Protein AF-A0A524NMG7-F1 (afdb_monomer)

Solvent-accessible surface area (backbone atoms only — not comparable to full-atom values): 11564 Å² total; per-residue (Å²): 130,85,60,48,78,44,75,58,60,90,33,32,44,16,31,56,49,40,63,76,68,78,40,72,66,60,36,48,51,51,40,52,53,50,43,55,47,43,45,63,61,27,60,80,43,63,91,32,34,41,31,35,32,60,35,54,74,94,35,58,69,58,27,35,54,48,46,59,51,35,52,75,67,61,38,60,30,39,36,37,49,63,37,39,52,78,72,83,39,72,52,79,45,41,73,81,47,48,63,41,53,51,50,28,39,74,70,69,31,32,42,32,36,34,50,58,8,34,81,60,70,64,43,79,54,51,85,84,71,75,43,61,69,56,38,30,55,52,44,59,64,51,34,40,54,49,56,57,53,43,53,44,38,39,43,79,36,38,45,47,72,77,40,74,81,39,36,42,40,84,36,90,35,78,67,86,62,49,67,61,51,38,54,50,44,40,50,48,42,60,76,68,42,43,55,76,79,39,73,84,58,88,62,50,49,49,52,50,34,74,71,31,84

Foldseek 3Di:
DQADEDADPCCPQANVNLVVVVDLVVSLVVQVVVLVVQLVVCVVPLVRYAYEGRAPAVDLVSRLVVLVVSLVSRHAAYRHQLACVLVVDDHLLDPNNVSVLVSCLVSVHAYEYEQRSYDPVQLQPPPVPPDRVVSNVVVVLCSLCSVLVSLCCCQVSCVCVSRVRHAYHYHPSDDPCPVVSQVVQQVCCVVVVVCVVVVSRPDGSNRSVVRHD

Radius of gyration: 17.8 Å; Cα contacts (8 Å, |Δi|>4): 328; chains: 1; bounding box: 40×50×42 Å

pLDDT: mean 95.7, std 3.91, range [74.44, 98.88]

Mean predicted aligned error: 3.09 Å

Sequence (213 aa):
IHAQVLYPNVAGFGSAGFLKLGEPELMLDCVRAYNDFLVAWASADPDRLIPVMATPFWDVEAAVTELQRCAGLGHRSVLMCSRPGAFDLPMLGERHWDPLWAAAEEAGMPISFHVGAGDVSDVLDDKAGIGLRTHFARSSALYFLENAQTIADLTFGGICHRFPKLSFVSVESGASWLPFVLEAFDWQWKNGAVGAEHPDYDLLPSEYFKRQI

Secondary structure (DSSP, 8-state):
---EEE--STT-TTSGGGGGG--HHHHHHHHHHHHHHHHHHHTTSTTTEEEEE---TT-HHHHHHHHHHHHHHT--EEE--S-GGGGT---TTSGGGHHHHHHHHHHTPPEEEETT-S--GGGG--TT-S-HHHHHHHHHHHHTTHHHHHHHHHHHTSHHHH-TT--EEEESS-STTHHHHHHHHHHHHHHTTHHHH-TT--S-HHHHHHHH-

Nearest PDB structures (foldseek):
  4dzi-assembly1_C  TM=7.469E-01  e=2.879E-07  Mycobacterium avium subsp. paratuberculosis S397
  4eri-assembly1_B  TM=8.128E-01  e=5.338E-06  Pseudomonas fluorescens
  4ig2-assembly1_A  TM=8.240E-01  e=7.850E-06  Pseudomonas fluorescens
  4ifk-assembly1_B  TM=7.934E-01  e=1.439E-05  Pseudomonas fluorescens
  5ume-assemb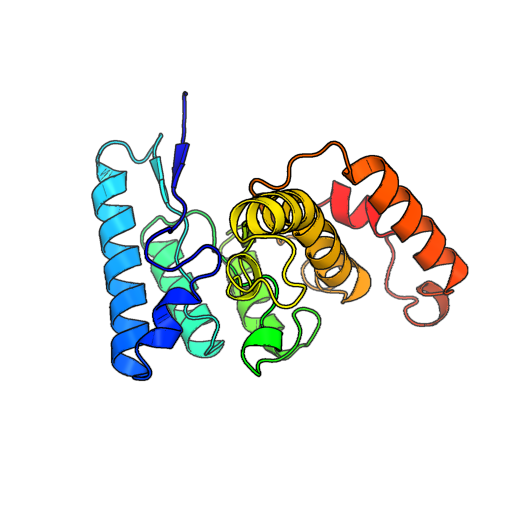ly3_E  TM=4.185E-01  e=1.523E+00  Haemophilus influenzae Rd KW20

Structure (mmCIF, N/CA/C/O backbone):
data_AF-A0A524NMG7-F1
#
_entry.id   AF-A0A524NMG7-F1
#
loop_
_atom_site.group_PDB
_atom_site.id
_atom_site.type_symbol
_atom_site.label_atom_id
_atom_site.label_alt_id
_atom_site.label_comp_id
_atom_site.label_asym_id
_atom_site.label_entity_id
_atom_site.label_seq_id
_atom_site.pdbx_PDB_ins_code
_atom_site.Cartn_x
_atom_site.Cartn_y
_atom_site.Cartn_z
_atom_site.occupancy
_atom_site.B_iso_or_equiv
_atom_site.auth_seq_id
_atom_site.auth_comp_id
_atom_site.auth_asym_id
_atom_site.auth_atom_id
_atom_site.pdbx_PDB_model_num
ATOM 1 N N . ILE A 1 1 ? -24.507 6.714 -3.057 1.00 88.94 1 ILE A N 1
ATOM 2 C CA . ILE A 1 1 ? -23.384 5.975 -2.432 1.00 88.94 1 ILE A CA 1
ATOM 3 C C . ILE A 1 1 ? -23.976 5.073 -1.350 1.00 88.94 1 ILE A C 1
ATOM 5 O O . ILE A 1 1 ? -24.562 5.599 -0.407 1.00 88.94 1 ILE A O 1
ATOM 9 N N . HIS A 1 2 ? -23.937 3.746 -1.537 1.00 96.00 2 HIS A N 1
ATOM 10 C CA . HIS A 1 2 ? -24.471 2.788 -0.555 1.00 96.00 2 HIS A CA 1
ATOM 11 C C . HIS A 1 2 ? -23.495 2.581 0.608 1.00 96.00 2 HIS A C 1
ATOM 13 O O . HIS A 1 2 ? -23.916 2.721 1.742 1.00 96.00 2 HIS A O 1
ATOM 19 N N . ALA A 1 3 ? -22.206 2.384 0.335 1.00 97.38 3 ALA A N 1
ATOM 20 C CA . ALA A 1 3 ? -21.140 2.350 1.335 1.00 97.38 3 ALA A CA 1
ATOM 21 C C . ALA A 1 3 ? -19.963 3.232 0.888 1.00 97.38 3 ALA A C 1
ATOM 23 O O . ALA A 1 3 ? -19.835 3.531 -0.303 1.00 97.38 3 ALA A O 1
ATOM 24 N N . GLN A 1 4 ? -19.129 3.656 1.834 1.00 97.44 4 GLN A N 1
ATOM 25 C CA . GLN A 1 4 ? -17.957 4.494 1.619 1.00 97.44 4 GLN A CA 1
ATOM 26 C C . GLN A 1 4 ? -16.771 3.959 2.425 1.00 97.44 4 GLN A C 1
ATOM 28 O O . GLN A 1 4 ? -16.867 3.757 3.634 1.00 97.44 4 GLN A O 1
ATOM 33 N N . VAL A 1 5 ? -15.644 3.772 1.740 1.00 97.75 5 VAL A N 1
ATOM 34 C CA . VAL A 1 5 ? -14.360 3.425 2.356 1.00 97.75 5 VAL A CA 1
ATOM 35 C C . VAL A 1 5 ? -13.670 4.707 2.813 1.00 97.75 5 VAL A C 1
ATOM 37 O O . VAL A 1 5 ? -13.621 5.689 2.068 1.00 97.75 5 VAL A O 1
ATOM 40 N N . LEU A 1 6 ? -13.186 4.718 4.052 1.00 96.75 6 LEU A N 1
ATOM 41 C CA . LEU A 1 6 ? -12.644 5.899 4.715 1.00 96.75 6 LEU A CA 1
ATOM 42 C C . LEU A 1 6 ? -11.129 5.772 4.850 1.00 96.75 6 LEU A C 1
ATOM 44 O O . LEU A 1 6 ? -10.639 5.042 5.709 1.00 96.75 6 LEU A O 1
ATOM 48 N N . TYR A 1 7 ? -10.404 6.497 4.001 1.00 95.81 7 TYR A N 1
ATOM 49 C CA . TYR A 1 7 ? -8.946 6.532 4.014 1.00 95.81 7 TYR A CA 1
ATOM 50 C C . TYR A 1 7 ? -8.399 7.679 4.886 1.00 95.81 7 TYR A C 1
ATOM 52 O O . TYR A 1 7 ? -8.958 8.784 4.876 1.00 95.81 7 TYR A O 1
ATOM 60 N N . PRO A 1 8 ? -7.282 7.455 5.601 1.00 88.56 8 PRO A N 1
ATOM 61 C CA . PRO A 1 8 ? -6.503 8.513 6.236 1.00 88.56 8 PRO A CA 1
ATOM 62 C C . PRO A 1 8 ? -6.029 9.596 5.262 1.00 88.56 8 PRO A C 1
ATOM 64 O O . PRO A 1 8 ? -5.520 9.298 4.188 1.00 88.56 8 PRO A O 1
ATOM 67 N N . ASN A 1 9 ? -6.147 10.864 5.673 1.00 82.44 9 ASN A N 1
ATOM 68 C CA . ASN A 1 9 ? -5.607 12.015 4.931 1.00 82.44 9 ASN A CA 1
ATOM 69 C C . ASN A 1 9 ? -4.616 12.835 5.776 1.00 82.44 9 ASN A C 1
ATOM 71 O O . ASN A 1 9 ? -3.528 13.169 5.321 1.00 82.44 9 ASN A O 1
ATOM 75 N N . VAL A 1 10 ? -4.933 13.092 7.055 1.00 74.44 10 VAL A N 1
ATOM 76 C CA . VAL A 1 10 ? -4.042 13.829 7.984 1.00 74.44 10 VAL A CA 1
ATOM 77 C C . VAL A 1 10 ? -2.693 13.120 8.171 1.00 74.44 10 VAL A C 1
ATOM 79 O O . VAL A 1 10 ? -1.665 13.769 8.334 1.00 74.44 10 VAL A O 1
ATOM 82 N N . ALA A 1 11 ? -2.694 11.791 8.081 1.00 76.56 11 ALA A N 1
ATOM 83 C CA . ALA A 1 11 ? -1.504 10.953 8.148 1.00 76.56 11 ALA A CA 1
ATOM 84 C C . ALA A 1 11 ? -0.687 10.932 6.837 1.00 76.56 11 ALA A C 1
ATOM 86 O O . ALA A 1 11 ? 0.387 10.339 6.794 1.00 76.56 11 ALA A O 1
ATOM 87 N N . GLY A 1 12 ? -1.172 11.550 5.755 1.00 84.94 12 GLY A N 1
ATOM 88 C CA . GLY A 1 12 ? -0.702 11.298 4.391 1.00 84.94 12 GLY A CA 1
ATOM 89 C C . GLY A 1 12 ? -1.234 9.975 3.824 1.00 84.94 12 GLY A C 1
ATOM 90 O O . GLY A 1 12 ? -1.727 9.120 4.560 1.00 84.94 12 GLY A O 1
ATOM 91 N N . PHE A 1 13 ? -1.106 9.792 2.509 1.00 90.25 13 PHE A N 1
ATOM 92 C CA . PHE A 1 13 ? -1.706 8.671 1.769 1.00 90.25 13 PHE A CA 1
ATOM 93 C C . PHE A 1 13 ? -1.087 7.294 2.067 1.00 90.25 13 PHE A C 1
ATOM 95 O O . PHE A 1 13 ? -1.623 6.280 1.646 1.00 90.25 13 PHE A O 1
ATOM 102 N N . GLY A 1 14 ? 0.018 7.239 2.813 1.00 92.31 14 GLY A N 1
ATOM 103 C CA . GLY A 1 14 ? 0.630 6.001 3.311 1.00 92.31 14 GLY A CA 1
ATOM 104 C C . GLY A 1 14 ? 1.100 6.112 4.756 1.00 92.31 14 GLY A C 1
ATOM 105 O O . GLY A 1 14 ? 2.021 5.414 5.156 1.00 92.31 14 GLY A O 1
ATOM 106 N N . SER A 1 15 ? 0.503 7.017 5.541 1.00 94.19 15 SER A N 1
ATOM 107 C CA . SER A 1 15 ? 0.872 7.294 6.941 1.00 94.19 15 SER A CA 1
ATOM 108 C C . SER A 1 15 ? 2.236 7.985 7.158 1.00 94.19 15 SER A C 1
ATOM 110 O O . SER A 1 15 ? 2.619 8.265 8.294 1.00 94.19 15 SER A O 1
ATOM 112 N N . ALA A 1 16 ? 2.951 8.351 6.084 1.00 92.94 16 ALA A N 1
ATOM 113 C CA . ALA A 1 16 ? 4.264 9.010 6.141 1.00 92.94 16 ALA A CA 1
ATOM 114 C C . ALA A 1 16 ? 4.239 10.415 6.770 1.00 92.94 16 ALA A C 1
ATOM 116 O O . ALA A 1 16 ? 5.265 10.922 7.217 1.00 92.94 16 ALA A O 1
ATOM 117 N N . GLY A 1 17 ? 3.070 11.054 6.849 1.00 91.81 17 GLY A N 1
ATOM 118 C CA . GLY A 1 17 ? 2.895 12.337 7.525 1.00 91.81 17 GLY A CA 1
ATOM 119 C C . GLY A 1 17 ? 3.286 12.292 9.004 1.00 91.81 17 GLY A C 1
ATOM 120 O O . GLY A 1 17 ? 3.813 13.284 9.507 1.00 91.81 17 GLY A O 1
ATOM 121 N N . PHE A 1 18 ? 3.113 11.146 9.673 1.00 94.38 18 PHE A N 1
ATOM 122 C CA . PHE A 1 18 ? 3.499 10.981 11.076 1.00 94.38 18 PHE A CA 1
ATOM 123 C C . PHE A 1 18 ? 5.015 11.009 11.291 1.00 94.38 18 PHE A C 1
ATOM 125 O O . PHE A 1 18 ? 5.454 11.523 12.313 1.00 94.38 18 PHE A O 1
ATOM 132 N N . LEU A 1 19 ? 5.825 10.574 10.317 1.00 93.94 19 LEU A N 1
ATOM 133 C CA . LEU A 1 19 ? 7.293 10.589 10.429 1.00 93.94 19 LEU A CA 1
ATOM 134 C C . LEU A 1 19 ? 7.866 11.988 10.694 1.00 93.94 19 LEU A C 1
ATOM 136 O O . LEU A 1 19 ? 8.931 12.124 11.290 1.00 93.94 19 LEU A O 1
ATOM 140 N N . LYS A 1 20 ? 7.141 13.045 10.306 1.00 91.88 20 LYS A N 1
ATOM 141 C CA . LYS A 1 20 ? 7.534 14.443 10.543 1.00 91.88 20 LYS A CA 1
ATOM 142 C C . LYS A 1 20 ? 7.574 14.824 12.026 1.00 91.88 20 LYS A C 1
ATOM 144 O O . LYS A 1 20 ? 8.148 15.859 12.351 1.00 91.88 20 LYS A O 1
ATOM 149 N N . LEU A 1 21 ? 6.957 14.029 12.904 1.00 94.44 21 LEU A N 1
ATOM 150 C CA . LEU A 1 21 ? 6.977 14.247 14.351 1.00 94.44 21 LEU A CA 1
ATOM 151 C C . LEU A 1 21 ? 8.344 13.908 14.963 1.00 94.44 21 LEU A C 1
ATOM 153 O O . LEU A 1 21 ? 8.716 14.518 15.956 1.00 94.44 21 LEU A O 1
ATOM 157 N N . GLY A 1 22 ? 9.096 12.964 14.381 1.00 94.94 22 GLY A N 1
ATOM 158 C CA . GLY A 1 22 ? 10.457 12.616 14.814 1.00 94.94 22 GLY A CA 1
ATOM 159 C C . GLY A 1 22 ? 10.577 11.928 16.183 1.00 94.94 22 GLY A C 1
ATOM 160 O O . GLY A 1 22 ? 11.689 11.621 16.606 1.00 94.94 22 GLY A O 1
ATOM 161 N N . GLU A 1 23 ? 9.462 11.664 16.865 1.00 96.56 23 GLU A N 1
ATOM 162 C CA . GLU A 1 23 ? 9.405 11.040 18.190 1.00 96.56 23 GLU A CA 1
ATOM 163 C C . GLU A 1 23 ? 8.626 9.712 18.102 1.00 96.56 23 GLU A C 1
ATOM 165 O O . GLU A 1 23 ? 7.400 9.747 17.977 1.00 96.56 23 GLU A O 1
ATOM 170 N N . PRO A 1 24 ? 9.291 8.536 18.154 1.00 95.06 24 PRO A N 1
ATOM 171 C CA . PRO A 1 24 ? 8.655 7.244 17.865 1.00 95.06 24 PRO A CA 1
ATOM 172 C C . PRO A 1 24 ? 7.411 6.925 18.704 1.00 95.06 24 PRO A C 1
ATOM 174 O O . PRO A 1 24 ? 6.426 6.415 18.170 1.00 95.06 24 PRO A O 1
ATOM 177 N N . GLU A 1 25 ? 7.429 7.255 19.998 1.00 96.50 25 GLU A N 1
ATOM 178 C CA . GLU A 1 25 ? 6.282 7.043 20.890 1.00 96.50 25 GLU A CA 1
ATOM 179 C C . GLU A 1 25 ? 5.101 7.941 20.499 1.00 96.50 25 GLU A C 1
ATOM 181 O O . GLU A 1 25 ? 3.991 7.449 20.300 1.00 96.50 25 GLU A O 1
ATOM 186 N N . LEU A 1 26 ? 5.350 9.237 20.277 1.00 97.50 26 LEU A N 1
ATOM 187 C CA . LEU A 1 26 ? 4.327 10.188 19.839 1.00 97.50 26 LEU A CA 1
ATOM 188 C C . LEU A 1 26 ? 3.741 9.802 18.474 1.00 97.50 26 LEU A C 1
ATOM 190 O O . LEU A 1 26 ? 2.531 9.879 18.271 1.00 97.50 26 LEU A O 1
ATOM 194 N N . MET A 1 27 ? 4.586 9.366 17.538 1.00 97.25 27 MET A N 1
ATOM 195 C CA . MET A 1 27 ? 4.162 8.883 16.224 1.00 97.25 27 MET A CA 1
ATOM 196 C C . MET A 1 27 ? 3.186 7.709 16.342 1.00 97.25 27 MET A C 1
ATOM 198 O O . MET A 1 27 ? 2.135 7.714 15.697 1.00 97.25 27 MET A O 1
ATOM 202 N N . LEU A 1 28 ? 3.512 6.717 17.175 1.00 97.94 28 LEU A N 1
ATOM 203 C CA . LEU A 1 28 ? 2.659 5.552 17.406 1.00 97.94 28 LEU A CA 1
ATOM 204 C C . LEU A 1 28 ? 1.352 5.929 18.119 1.00 97.94 28 LEU A C 1
ATOM 206 O O . LEU A 1 28 ? 0.284 5.451 17.733 1.00 97.94 28 LEU A O 1
ATOM 210 N N . ASP A 1 29 ? 1.411 6.816 19.110 1.00 98.12 29 ASP A N 1
ATOM 211 C CA . ASP A 1 29 ? 0.224 7.309 19.812 1.00 98.12 29 ASP A CA 1
ATOM 212 C C . ASP A 1 29 ? -0.705 8.091 18.877 1.00 98.12 29 ASP A C 1
ATOM 214 O O . ASP A 1 29 ? -1.924 7.924 18.935 1.00 98.12 29 ASP A O 1
ATOM 218 N N . CYS A 1 30 ? -0.158 8.882 17.948 1.00 97.75 30 CYS A N 1
ATOM 219 C CA . CYS A 1 30 ? -0.946 9.549 16.913 1.00 97.75 30 CYS A CA 1
ATOM 220 C C . CYS A 1 30 ? -1.632 8.558 15.960 1.00 97.75 30 CYS A C 1
ATOM 222 O O . CYS A 1 30 ? -2.799 8.763 15.620 1.00 97.75 30 CYS A O 1
ATOM 224 N N . VAL A 1 31 ? -0.949 7.480 15.554 1.00 97.88 31 VAL A N 1
ATOM 225 C CA . VAL A 1 31 ? -1.555 6.410 14.741 1.00 97.88 31 VAL A CA 1
ATOM 226 C C . VAL A 1 31 ? -2.721 5.764 15.490 1.00 97.88 31 VAL A C 1
ATOM 228 O O . VAL A 1 31 ? -3.827 5.684 14.952 1.00 97.88 31 VAL A O 1
ATOM 231 N N . ARG A 1 32 ? -2.508 5.370 16.751 1.00 98.12 32 ARG A N 1
ATOM 232 C CA . ARG A 1 32 ? -3.541 4.747 17.594 1.00 98.12 32 ARG A CA 1
ATOM 233 C C . ARG A 1 32 ? -4.739 5.663 17.801 1.00 98.12 32 ARG A C 1
ATOM 235 O O . ARG A 1 32 ? -5.873 5.244 17.581 1.00 98.12 32 ARG A O 1
ATOM 242 N N . ALA A 1 33 ? -4.487 6.924 18.149 1.00 98.00 33 ALA A N 1
ATOM 243 C CA . ALA A 1 33 ? -5.529 7.924 18.343 1.00 98.00 33 ALA A CA 1
ATOM 244 C C . ALA A 1 33 ? -6.344 8.157 17.063 1.00 98.00 33 ALA A C 1
ATOM 246 O O . ALA A 1 33 ? -7.569 8.265 17.126 1.00 98.00 33 ALA A O 1
ATOM 247 N N . TYR A 1 34 ? -5.689 8.197 15.896 1.00 97.88 34 TYR A N 1
ATOM 248 C CA . TYR A 1 34 ? -6.379 8.306 14.612 1.00 97.88 34 TYR A CA 1
ATOM 249 C C . TYR A 1 34 ? -7.255 7.077 14.332 1.00 97.88 34 TYR A C 1
ATOM 251 O O . TYR A 1 34 ? -8.417 7.223 13.949 1.00 97.88 34 TYR A O 1
ATOM 259 N N . ASN A 1 35 ? -6.722 5.874 14.550 1.00 98.19 35 ASN A N 1
ATOM 260 C CA . ASN A 1 35 ? -7.447 4.627 14.320 1.00 98.19 35 ASN A CA 1
ATOM 261 C C . ASN A 1 35 ? -8.663 4.483 15.246 1.00 98.19 35 ASN A C 1
ATOM 263 O O . ASN A 1 35 ? -9.717 4.053 14.775 1.00 98.19 35 ASN A O 1
ATOM 267 N N . ASP A 1 36 ? -8.544 4.885 16.514 1.00 98.44 36 ASP A N 1
ATOM 268 C CA . ASP A 1 36 ? -9.644 4.904 17.489 1.00 98.44 36 ASP A CA 1
ATOM 269 C C . ASP A 1 36 ? -10.713 5.930 17.107 1.00 98.44 36 ASP A C 1
ATOM 271 O O . ASP A 1 36 ? -11.913 5.640 17.127 1.00 98.44 36 ASP A O 1
ATOM 275 N N . PHE A 1 37 ? -10.281 7.126 16.700 1.00 97.81 37 PHE A N 1
ATOM 276 C CA . PHE A 1 37 ? -11.178 8.150 16.179 1.00 97.81 37 PHE A CA 1
ATOM 277 C C . PHE A 1 37 ? -11.963 7.640 14.969 1.00 97.81 37 PHE A C 1
ATOM 279 O O . PHE A 1 37 ? -13.175 7.845 14.908 1.00 97.81 37 PHE A O 1
ATOM 286 N N . LEU A 1 38 ? -11.304 6.983 14.011 1.00 97.56 38 LEU A N 1
ATOM 287 C CA . LEU A 1 38 ? -11.941 6.613 12.752 1.00 97.56 38 LEU A CA 1
ATOM 288 C C . LEU A 1 38 ? -13.056 5.580 12.956 1.00 97.56 38 LEU A C 1
ATOM 290 O O . LEU A 1 38 ? -14.129 5.733 12.373 1.00 97.56 38 LEU A O 1
ATOM 294 N N . VAL A 1 39 ? -12.850 4.577 13.816 1.00 97.56 39 VAL A N 1
ATOM 295 C CA . VAL A 1 39 ? -13.914 3.613 14.158 1.00 97.56 39 VAL A CA 1
ATOM 296 C C . VAL A 1 39 ? -15.031 4.262 14.969 1.00 97.56 39 VAL A C 1
ATOM 298 O O . VAL A 1 39 ? -16.204 4.005 14.700 1.00 97.56 39 VAL A O 1
ATOM 301 N N . ALA A 1 40 ? -14.705 5.160 15.905 1.00 98.06 40 ALA A N 1
ATOM 302 C CA . ALA A 1 40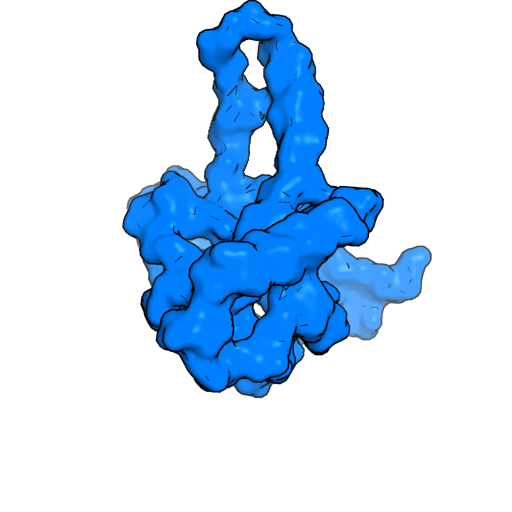 ? -15.712 5.903 16.657 1.00 98.06 40 ALA A CA 1
ATOM 303 C C . ALA A 1 40 ? -16.558 6.791 15.732 1.00 98.06 40 ALA A C 1
ATOM 305 O O . ALA A 1 40 ? -17.777 6.856 15.877 1.00 98.06 40 ALA A O 1
ATOM 306 N N . TRP A 1 41 ? -15.938 7.428 14.742 1.00 97.19 41 TRP A N 1
ATOM 307 C CA . TRP A 1 41 ? -16.630 8.230 13.739 1.00 97.19 41 TRP A CA 1
ATOM 308 C C . TRP A 1 41 ? -17.498 7.363 12.816 1.00 97.19 41 TRP A C 1
ATOM 310 O O . TRP A 1 41 ? -18.669 7.673 12.595 1.00 97.19 41 TRP A O 1
ATOM 320 N N . ALA A 1 42 ? -16.958 6.240 12.332 1.00 97.81 42 ALA A N 1
ATOM 321 C CA . ALA A 1 42 ? -17.673 5.290 11.480 1.00 97.81 42 ALA A CA 1
ATOM 322 C C . ALA A 1 42 ? -18.857 4.609 12.192 1.00 97.81 42 ALA A C 1
ATOM 324 O O . ALA A 1 42 ? -19.799 4.178 11.530 1.00 97.81 42 ALA A O 1
ATOM 325 N N . SER A 1 43 ? -18.863 4.574 13.531 1.00 97.50 43 SER A N 1
ATOM 326 C CA . SER A 1 43 ? -19.961 4.009 14.332 1.00 97.50 43 SER A CA 1
ATOM 327 C C . SER A 1 43 ? -21.319 4.689 14.116 1.00 97.50 43 SER A C 1
ATOM 329 O O . SER A 1 43 ? -22.348 4.123 14.481 1.00 97.50 43 SER A O 1
ATOM 331 N N . ALA A 1 44 ? -21.344 5.866 13.481 1.00 97.94 44 ALA A N 1
ATOM 332 C CA . ALA A 1 44 ? -22.579 6.500 13.037 1.00 97.94 44 ALA A CA 1
ATOM 333 C C . ALA A 1 44 ? -23.391 5.615 12.067 1.00 97.94 44 ALA A C 1
ATOM 335 O O . ALA A 1 44 ? -24.617 5.708 12.055 1.00 97.94 44 ALA A O 1
ATOM 336 N N . ASP A 1 45 ? -22.719 4.782 11.261 1.00 97.69 45 ASP A N 1
ATOM 337 C CA . ASP A 1 45 ? -23.336 3.838 10.320 1.00 97.69 45 ASP A CA 1
ATOM 338 C C . ASP A 1 45 ? -22.310 2.749 9.915 1.00 97.69 45 ASP A C 1
ATOM 340 O O . ASP A 1 45 ? -21.737 2.812 8.823 1.00 97.69 45 ASP A O 1
ATOM 344 N N . PRO A 1 46 ? -22.016 1.765 10.789 1.00 94.94 46 PRO A N 1
ATOM 345 C CA . PRO A 1 46 ? -20.914 0.811 10.600 1.00 94.94 46 PRO A CA 1
ATOM 346 C C . PRO A 1 46 ? -21.126 -0.169 9.434 1.00 94.94 46 PRO A C 1
ATOM 348 O O . PRO A 1 46 ? -20.170 -0.797 8.980 1.00 94.94 46 PRO A O 1
ATOM 351 N N . ASP A 1 47 ? -22.356 -0.286 8.927 1.00 95.12 47 ASP A N 1
ATOM 352 C CA . ASP A 1 47 ? -22.669 -1.084 7.737 1.00 95.12 47 ASP A CA 1
ATOM 353 C C . ASP A 1 47 ? -22.291 -0.350 6.440 1.00 95.12 47 ASP A C 1
ATOM 355 O O . ASP A 1 47 ? -22.079 -0.973 5.397 1.00 95.12 47 ASP A O 1
ATOM 359 N N . ARG A 1 48 ? -22.212 0.987 6.486 1.00 97.88 48 ARG A N 1
ATOM 360 C CA . ARG A 1 48 ? -21.970 1.837 5.311 1.00 97.88 48 ARG A CA 1
ATOM 361 C C . ARG A 1 48 ? -20.637 2.570 5.365 1.00 97.88 48 ARG A C 1
ATOM 363 O O . ARG A 1 48 ? -20.115 2.922 4.310 1.00 97.88 48 ARG A O 1
ATOM 370 N N . LEU A 1 49 ? -20.090 2.815 6.548 1.00 98.38 49 LEU A N 1
ATOM 371 C CA . LEU A 1 49 ? -18.834 3.524 6.767 1.00 98.38 49 LEU A CA 1
ATOM 372 C C . LEU A 1 49 ? -17.739 2.512 7.096 1.00 98.38 49 LEU A C 1
ATOM 374 O O . LEU A 1 49 ? -17.750 1.900 8.158 1.00 98.38 49 LEU A O 1
ATOM 378 N N . ILE A 1 50 ? -16.802 2.328 6.166 1.00 98.31 50 ILE A N 1
ATOM 379 C CA . ILE A 1 50 ? -15.806 1.254 6.209 1.00 98.31 50 ILE A CA 1
ATOM 380 C C . ILE A 1 50 ? -14.432 1.862 6.537 1.00 98.31 50 ILE A C 1
ATOM 382 O O . ILE A 1 50 ? -13.810 2.451 5.648 1.00 98.31 50 ILE A O 1
ATOM 386 N N . PRO A 1 51 ? -13.949 1.763 7.789 1.00 98.00 51 PRO A N 1
ATOM 387 C CA . PRO A 1 51 ? -12.695 2.384 8.195 1.00 98.00 51 PRO A CA 1
ATOM 388 C C . PRO A 1 51 ? -11.468 1.587 7.726 1.00 98.00 51 PRO A C 1
ATOM 390 O O . PRO A 1 51 ? -11.431 0.354 7.819 1.00 98.00 51 PRO A O 1
ATOM 393 N N . VAL A 1 52 ? -10.468 2.311 7.215 1.00 98.12 52 VAL A N 1
ATOM 394 C CA . VAL A 1 52 ? -9.148 1.792 6.830 1.00 98.12 52 VAL A CA 1
ATOM 395 C C . VAL A 1 52 ? -8.122 2.283 7.842 1.00 98.12 52 VAL A C 1
ATOM 397 O O . VAL A 1 52 ? -8.003 3.490 8.064 1.00 98.12 52 VAL A O 1
ATOM 400 N N . MET A 1 53 ? -7.369 1.363 8.442 1.00 97.56 53 MET A N 1
ATOM 401 C CA . MET A 1 53 ? -6.403 1.735 9.472 1.00 97.56 53 MET A CA 1
ATOM 402 C C . MET A 1 53 ? -5.203 2.471 8.872 1.00 97.56 53 MET A C 1
ATOM 404 O O . MET A 1 53 ? -4.686 2.094 7.818 1.00 97.56 53 MET A O 1
ATOM 408 N N . ALA A 1 54 ? -4.739 3.501 9.574 1.00 97.56 54 ALA A N 1
ATOM 409 C CA . ALA A 1 54 ? -3.397 4.034 9.404 1.00 97.56 54 ALA A CA 1
ATOM 410 C C . ALA A 1 54 ? -2.378 3.047 9.995 1.00 97.56 54 ALA A C 1
ATOM 412 O O . ALA A 1 54 ? -2.653 2.391 11.005 1.00 97.56 54 ALA A O 1
ATOM 413 N N . THR A 1 55 ? -1.197 2.969 9.383 1.00 97.06 55 THR A N 1
ATOM 414 C CA . THR A 1 55 ? -0.185 1.954 9.710 1.00 97.06 55 THR A CA 1
ATOM 415 C C . THR A 1 55 ? 1.115 2.625 10.143 1.00 97.06 55 THR A C 1
ATOM 417 O O . THR A 1 55 ? 1.625 3.470 9.402 1.00 97.06 55 THR A O 1
ATOM 420 N N . PRO A 1 56 ? 1.705 2.246 11.292 1.00 97.25 56 PRO A N 1
ATOM 421 C CA . PRO A 1 56 ? 3.017 2.727 11.715 1.00 97.25 56 PRO A CA 1
ATOM 422 C C . PRO A 1 56 ? 4.122 1.979 10.949 1.00 97.25 56 PRO A C 1
ATOM 424 O O . PRO A 1 56 ? 4.898 1.229 11.526 1.00 97.25 56 PRO A O 1
ATOM 427 N N . PHE A 1 57 ? 4.164 2.131 9.622 1.00 96.50 57 PHE A N 1
ATOM 428 C CA . PHE A 1 57 ? 4.963 1.276 8.732 1.00 96.50 57 PHE A CA 1
ATOM 429 C C . PHE A 1 57 ? 6.478 1.326 8.989 1.00 96.50 57 PHE A C 1
ATOM 431 O O . PHE A 1 57 ? 7.190 0.446 8.535 1.00 96.50 57 PHE A O 1
ATOM 438 N N . TRP A 1 58 ? 6.988 2.330 9.703 1.00 96.75 58 TRP A N 1
ATOM 439 C CA . TRP A 1 58 ? 8.401 2.430 10.091 1.00 96.75 58 TRP A CA 1
ATOM 440 C C . TRP A 1 58 ? 8.849 1.387 11.120 1.00 96.75 58 TRP A C 1
ATOM 442 O O . TRP A 1 58 ? 10.045 1.254 11.365 1.00 96.75 58 TRP A O 1
ATOM 452 N N . ASP A 1 59 ? 7.910 0.662 11.722 1.00 97.88 59 ASP A N 1
ATOM 453 C CA . ASP A 1 59 ? 8.173 -0.421 12.659 1.00 97.88 59 ASP A CA 1
ATOM 454 C C . ASP A 1 59 ? 7.209 -1.578 12.357 1.00 97.88 59 ASP A C 1
ATOM 456 O O . ASP A 1 59 ? 6.004 -1.493 12.607 1.00 97.88 59 ASP A O 1
ATOM 460 N N . VAL A 1 60 ? 7.736 -2.667 11.786 1.00 98.44 60 VAL A N 1
ATOM 461 C CA . VAL A 1 60 ? 6.920 -3.818 11.376 1.00 98.44 60 VAL A CA 1
ATOM 462 C C . VAL A 1 60 ? 6.250 -4.517 12.563 1.00 98.44 60 VAL A C 1
ATOM 464 O O . VAL A 1 60 ? 5.121 -4.990 12.430 1.00 98.44 60 VAL A O 1
ATOM 467 N N . GLU A 1 61 ? 6.882 -4.549 13.738 1.00 98.50 61 GLU A N 1
ATOM 468 C CA . GLU A 1 61 ? 6.306 -5.175 14.933 1.00 98.50 61 GLU A CA 1
ATOM 469 C C . GLU A 1 61 ? 5.152 -4.328 15.482 1.00 98.50 61 GLU A C 1
ATOM 471 O O . GLU A 1 61 ? 4.076 -4.852 15.805 1.00 98.50 61 GLU A O 1
ATOM 476 N N . ALA A 1 62 ? 5.334 -3.004 15.514 1.00 98.56 62 ALA A N 1
ATOM 477 C CA . ALA A 1 62 ? 4.267 -2.072 15.858 1.00 98.56 62 ALA A CA 1
ATOM 478 C C . ALA A 1 62 ? 3.116 -2.138 14.841 1.00 98.56 62 ALA A C 1
ATOM 480 O O . ALA A 1 62 ? 1.950 -2.113 15.239 1.00 98.56 62 ALA A O 1
ATOM 481 N N . ALA A 1 63 ? 3.422 -2.273 13.546 1.00 98.62 63 ALA A N 1
ATOM 482 C CA . ALA A 1 63 ? 2.424 -2.392 12.487 1.00 98.62 63 ALA A CA 1
ATOM 483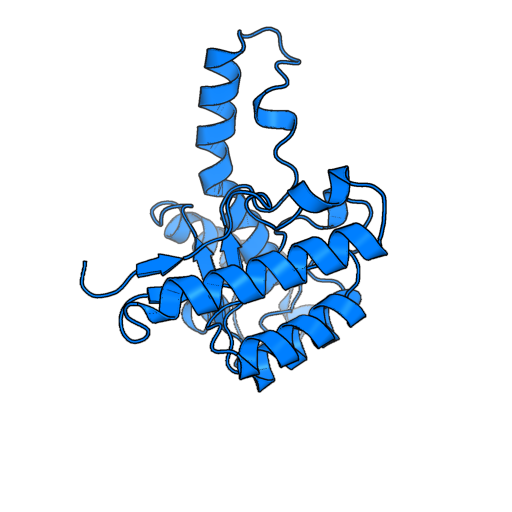 C C . ALA A 1 63 ? 1.585 -3.667 12.622 1.00 98.62 63 ALA A C 1
ATOM 485 O O . ALA A 1 63 ? 0.361 -3.596 12.538 1.00 98.62 63 ALA A O 1
ATOM 486 N N . VAL A 1 64 ? 2.216 -4.811 12.901 1.00 98.88 64 VAL A N 1
ATOM 487 C CA . VAL A 1 64 ? 1.519 -6.081 13.166 1.00 98.88 64 VAL A CA 1
ATOM 488 C C . VAL A 1 64 ? 0.625 -5.968 14.401 1.00 98.88 64 VAL A C 1
ATOM 490 O O . VAL A 1 64 ? -0.547 -6.344 14.355 1.00 98.88 64 VAL A O 1
ATOM 493 N N . THR A 1 65 ? 1.152 -5.406 15.491 1.00 98.81 65 THR A N 1
ATOM 494 C CA . THR A 1 65 ? 0.402 -5.229 16.744 1.00 98.81 65 THR A CA 1
ATOM 495 C C . THR A 1 65 ? -0.821 -4.335 16.538 1.00 98.81 65 THR A C 1
ATOM 497 O O . THR A 1 65 ? -1.926 -4.651 16.988 1.00 98.81 65 THR A O 1
ATOM 500 N N . GLU A 1 66 ? -0.642 -3.218 15.835 1.00 98.75 66 GLU A N 1
ATOM 501 C CA . GLU A 1 66 ? -1.722 -2.278 15.558 1.00 98.75 66 GLU A CA 1
ATOM 502 C C . GLU A 1 66 ? -2.745 -2.852 14.574 1.00 98.75 66 GLU A C 1
ATOM 504 O O . GLU A 1 66 ? -3.938 -2.608 14.746 1.00 98.75 66 GLU A O 1
ATOM 509 N N . LEU A 1 67 ? -2.316 -3.668 13.606 1.00 98.75 67 LEU A N 1
ATOM 510 C CA . LEU A 1 67 ? -3.210 -4.392 12.703 1.00 98.75 67 LEU A CA 1
ATOM 511 C C . LEU A 1 67 ? -4.134 -5.322 13.475 1.00 98.75 67 LEU A C 1
ATOM 513 O O . LEU A 1 67 ? -5.351 -5.233 13.329 1.00 98.75 67 LEU A O 1
ATOM 517 N N . GLN A 1 68 ? -3.579 -6.171 14.338 1.00 98.56 68 GLN A N 1
ATOM 518 C CA . GLN A 1 68 ? -4.366 -7.107 15.143 1.00 98.56 68 GLN A CA 1
ATOM 519 C C . GLN A 1 68 ? -5.371 -6.374 16.041 1.00 98.56 68 GLN A C 1
ATOM 521 O O . GLN A 1 68 ? -6.532 -6.779 16.150 1.00 98.56 68 GLN A O 1
ATOM 526 N N . ARG A 1 69 ? -4.955 -5.249 16.638 1.00 98.69 69 ARG A N 1
ATOM 527 C CA . ARG A 1 69 ? -5.840 -4.382 17.425 1.00 98.69 69 ARG A CA 1
ATOM 528 C C . ARG A 1 69 ? -6.960 -3.793 16.564 1.00 98.69 69 ARG A C 1
ATOM 530 O O . ARG A 1 69 ? -8.129 -3.890 16.930 1.00 98.69 69 ARG A O 1
ATOM 537 N N . CYS A 1 70 ? -6.621 -3.213 15.414 1.00 98.62 70 CYS A N 1
ATOM 538 C CA . CYS A 1 70 ? -7.565 -2.559 14.510 1.00 98.62 70 CYS A CA 1
ATOM 539 C C . CYS A 1 70 ? -8.560 -3.541 13.881 1.00 98.62 70 CYS A C 1
ATOM 541 O O . CYS A 1 70 ? -9.740 -3.202 13.757 1.00 98.62 70 CYS A O 1
ATOM 543 N N . ALA A 1 71 ? -8.123 -4.761 13.563 1.00 98.31 71 ALA A N 1
ATOM 544 C CA . ALA A 1 71 ? -8.993 -5.851 13.129 1.00 98.31 71 ALA A CA 1
ATOM 545 C C . ALA A 1 71 ? -10.088 -6.130 14.173 1.00 98.31 71 ALA A C 1
ATOM 547 O O . ALA A 1 71 ? -11.270 -6.208 13.835 1.00 98.31 71 ALA A O 1
ATOM 548 N N . GLY A 1 72 ? -9.713 -6.196 15.457 1.00 97.69 72 GLY A N 1
ATOM 549 C CA . GLY A 1 72 ? -10.649 -6.376 16.57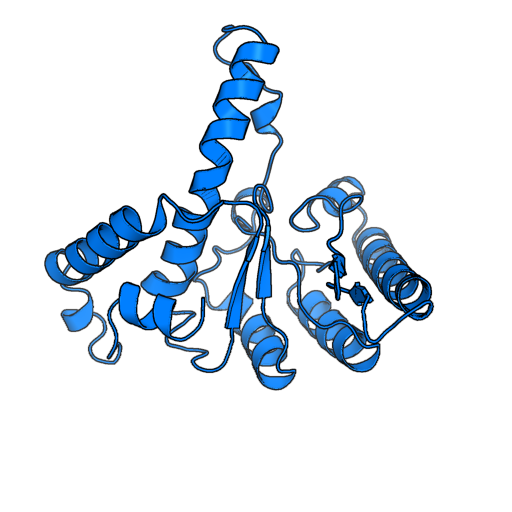1 1.00 97.69 72 GLY A CA 1
ATOM 550 C C . GLY A 1 72 ? -11.585 -5.185 16.815 1.00 97.69 72 GLY A C 1
ATOM 551 O O . GLY A 1 72 ? -12.695 -5.373 17.309 1.00 97.69 72 GLY A O 1
ATOM 552 N N . LEU A 1 73 ? -11.168 -3.969 16.447 1.00 97.69 73 LEU A N 1
ATOM 553 C CA . LEU A 1 73 ? -11.969 -2.744 16.581 1.00 97.69 73 LEU A CA 1
ATOM 554 C C . LEU A 1 73 ? -12.952 -2.503 15.428 1.00 97.69 73 LEU A C 1
ATOM 556 O O . LEU A 1 73 ? -13.823 -1.642 15.548 1.00 97.69 73 LEU A O 1
ATOM 560 N N . GLY A 1 74 ? -12.835 -3.247 14.327 1.00 97.38 74 GLY A N 1
ATOM 561 C CA . GLY A 1 74 ? -13.741 -3.145 13.180 1.00 97.38 74 GLY A CA 1
ATOM 562 C C . GLY A 1 74 ? -13.175 -2.417 11.960 1.00 97.38 74 GLY A C 1
ATOM 563 O O . GLY A 1 74 ? -13.937 -2.131 11.034 1.00 97.38 74 GLY A O 1
ATOM 564 N N . HIS A 1 75 ? -11.864 -2.152 11.909 1.00 98.44 75 HIS A N 1
ATOM 565 C CA . HIS A 1 75 ? -11.201 -1.773 10.654 1.00 98.44 75 HIS A CA 1
ATOM 566 C C . HIS A 1 75 ? -11.298 -2.901 9.629 1.00 98.44 75 HIS A C 1
ATOM 568 O O . HIS A 1 75 ? -11.308 -4.082 9.975 1.00 98.44 75 HIS A O 1
ATOM 574 N N . ARG A 1 76 ? -11.394 -2.538 8.346 1.00 98.06 76 ARG A N 1
ATOM 575 C CA . ARG A 1 76 ? -11.648 -3.495 7.252 1.00 98.06 76 ARG A CA 1
ATOM 576 C C . ARG A 1 76 ? -10.567 -3.525 6.179 1.00 98.06 76 ARG A C 1
ATOM 578 O O . ARG A 1 76 ? -10.679 -4.313 5.251 1.00 98.06 76 ARG A O 1
ATOM 585 N N . SER A 1 77 ? -9.544 -2.684 6.280 1.00 98.31 77 SER A N 1
ATOM 586 C CA . SER A 1 77 ? -8.372 -2.692 5.400 1.00 98.31 77 SER A CA 1
ATOM 587 C C . SER A 1 77 ? -7.210 -1.971 6.081 1.00 98.31 77 SER A C 1
ATOM 589 O O . SER A 1 77 ? -7.431 -1.202 7.018 1.00 98.31 77 SER A O 1
ATOM 591 N N . VAL A 1 78 ? -5.993 -2.217 5.602 1.00 98.25 78 VAL A N 1
ATOM 592 C CA . VAL A 1 78 ? -4.743 -1.608 6.071 1.00 98.25 78 VAL A CA 1
ATOM 593 C C . VAL A 1 78 ? -4.235 -0.625 5.025 1.00 98.25 78 VAL A C 1
ATOM 595 O O . VAL A 1 78 ? -4.067 -1.012 3.873 1.00 98.25 78 VAL A O 1
ATOM 598 N N . LEU A 1 79 ? -3.969 0.631 5.389 1.00 97.81 79 LEU A N 1
ATOM 599 C CA . LEU A 1 79 ? -3.297 1.577 4.495 1.00 97.81 79 LEU A CA 1
ATOM 600 C C . LEU A 1 79 ? -1.782 1.396 4.591 1.00 97.81 79 LEU A C 1
ATOM 602 O O . LEU A 1 79 ? -1.214 1.604 5.663 1.00 97.81 79 LEU A O 1
ATOM 606 N N . MET A 1 80 ? -1.122 1.064 3.485 1.00 97.06 80 MET A N 1
ATOM 607 C CA . MET A 1 80 ? 0.316 0.798 3.466 1.00 97.06 80 MET A CA 1
ATOM 608 C C . MET A 1 80 ? 1.093 1.819 2.631 1.00 97.06 80 MET A C 1
ATOM 610 O O . MET A 1 80 ? 0.617 2.296 1.602 1.00 97.06 80 MET A O 1
ATOM 614 N N . CYS A 1 81 ? 2.315 2.128 3.070 1.00 96.12 81 CYS A N 1
ATOM 615 C CA . CYS A 1 81 ? 3.278 2.915 2.307 1.00 96.12 81 CYS A CA 1
ATOM 616 C C . CYS A 1 81 ? 3.717 2.142 1.050 1.00 96.12 81 CYS A C 1
ATOM 618 O O . CYS A 1 81 ? 4.221 1.025 1.160 1.00 96.12 81 CYS A O 1
ATOM 620 N N . SER A 1 82 ? 3.543 2.726 -0.141 1.00 94.62 82 SER A N 1
ATOM 621 C CA . SER A 1 82 ? 3.919 2.102 -1.426 1.00 94.62 82 SER A CA 1
ATOM 622 C C . SER A 1 82 ? 5.429 2.079 -1.664 1.00 94.62 82 SER A C 1
ATOM 624 O O . SER A 1 82 ? 5.923 1.258 -2.429 1.00 94.62 82 SER A O 1
ATOM 626 N N . ARG A 1 83 ? 6.177 2.990 -1.033 1.00 93.12 83 ARG A N 1
ATOM 627 C CA . ARG A 1 83 ? 7.616 3.175 -1.264 1.00 93.12 83 ARG A CA 1
ATOM 628 C C . ARG A 1 83 ? 8.392 3.332 0.047 1.00 93.12 83 ARG A C 1
ATOM 630 O O . ARG A 1 83 ? 8.979 4.391 0.279 1.00 93.12 83 ARG A O 1
ATOM 637 N N . PRO A 1 84 ? 8.446 2.289 0.894 1.00 95.31 84 PRO A N 1
ATOM 638 C CA . PRO A 1 84 ? 9.185 2.327 2.159 1.00 95.31 84 PRO A CA 1
ATOM 639 C C . PRO A 1 84 ? 10.661 2.723 1.985 1.00 95.31 84 PRO A C 1
ATOM 641 O O . PRO A 1 84 ? 11.206 3.439 2.819 1.00 95.31 84 PRO A O 1
ATOM 644 N N . GLY A 1 85 ? 11.276 2.376 0.850 1.00 94.56 85 GLY A N 1
ATOM 645 C CA . GLY A 1 85 ? 12.641 2.776 0.500 1.00 94.56 85 GLY A CA 1
ATOM 646 C C . GLY A 1 85 ? 12.914 4.281 0.453 1.00 94.56 85 GLY A C 1
ATOM 647 O O . GLY A 1 85 ? 14.058 4.691 0.601 1.00 94.56 85 GLY A O 1
ATOM 648 N N . ALA A 1 86 ? 11.887 5.118 0.271 1.00 92.31 86 ALA A N 1
ATOM 649 C CA . ALA A 1 86 ? 12.032 6.574 0.356 1.00 92.31 86 ALA A CA 1
ATOM 650 C C . ALA A 1 86 ? 12.240 7.074 1.801 1.00 92.31 86 ALA A C 1
ATOM 652 O O . ALA A 1 86 ? 12.568 8.239 2.004 1.00 92.31 86 ALA A O 1
ATOM 653 N N . PHE A 1 87 ? 12.050 6.196 2.786 1.00 94.25 87 PHE A N 1
ATOM 654 C CA . PHE A 1 87 ? 12.152 6.468 4.218 1.00 94.25 87 PHE A CA 1
ATOM 655 C C . PHE A 1 87 ? 13.236 5.607 4.886 1.00 94.25 87 PHE A C 1
ATOM 657 O O . PHE A 1 87 ? 13.124 5.301 6.068 1.00 94.25 87 PHE A O 1
ATOM 664 N N . ASP A 1 88 ? 14.251 5.181 4.123 1.00 94.94 88 ASP A N 1
ATOM 665 C CA . ASP A 1 88 ? 15.356 4.324 4.586 1.00 94.94 88 ASP A CA 1
ATOM 666 C C . ASP A 1 88 ? 14.910 2.956 5.148 1.00 94.94 88 ASP A C 1
ATOM 668 O O . ASP A 1 88 ? 15.596 2.348 5.972 1.00 94.94 88 ASP A O 1
ATOM 672 N N . LEU A 1 89 ? 13.763 2.445 4.685 1.00 97.06 89 LEU A N 1
ATOM 673 C CA . LEU A 1 89 ? 13.225 1.133 5.060 1.00 97.06 89 LEU A CA 1
ATOM 674 C C . LEU A 1 89 ? 13.401 0.098 3.931 1.00 97.06 89 LEU A C 1
ATOM 676 O O . LEU A 1 89 ? 13.549 0.478 2.766 1.00 97.06 89 LEU A O 1
ATOM 680 N N . PRO A 1 90 ? 13.334 -1.213 4.241 1.00 97.69 90 PRO A N 1
ATOM 681 C CA . PRO A 1 90 ? 13.396 -2.278 3.239 1.00 97.69 90 PRO A CA 1
ATOM 682 C C . PRO A 1 90 ? 12.344 -2.129 2.132 1.00 97.69 90 PRO A C 1
ATOM 684 O O . PRO A 1 90 ? 11.211 -1.713 2.387 1.00 97.69 90 PRO A O 1
ATOM 687 N N . MET A 1 91 ? 12.690 -2.515 0.903 1.00 96.38 91 MET A N 1
ATOM 688 C CA . MET A 1 91 ? 11.763 -2.526 -0.234 1.00 96.38 91 MET A CA 1
ATOM 689 C C . MET A 1 91 ? 10.587 -3.474 0.030 1.00 96.38 91 MET A C 1
ATOM 691 O O . MET A 1 91 ? 10.726 -4.453 0.761 1.00 96.38 91 MET A O 1
ATOM 695 N N . LEU A 1 92 ? 9.428 -3.228 -0.594 1.00 95.56 92 LEU A N 1
ATOM 696 C CA . LEU A 1 92 ? 8.207 -4.006 -0.330 1.00 95.56 92 LEU A CA 1
ATOM 697 C C . LEU A 1 92 ? 8.388 -5.518 -0.535 1.00 95.56 92 LEU A C 1
ATOM 699 O O . LEU A 1 92 ? 7.860 -6.306 0.247 1.00 95.56 92 LEU A O 1
ATOM 703 N N . GLY A 1 93 ? 9.147 -5.922 -1.560 1.00 95.00 93 GLY A N 1
ATOM 704 C CA . GLY A 1 93 ? 9.409 -7.332 -1.870 1.00 95.00 93 GLY A CA 1
ATOM 705 C C . GLY A 1 93 ? 10.247 -8.071 -0.820 1.00 95.00 93 GLY A C 1
ATOM 706 O O . GLY A 1 93 ? 10.245 -9.306 -0.794 1.00 95.00 93 GLY A O 1
ATOM 707 N N . GLU A 1 94 ? 10.948 -7.344 0.055 1.00 97.81 94 GLU A N 1
ATOM 708 C CA . GLU A 1 94 ? 11.824 -7.929 1.064 1.00 97.81 94 GLU A CA 1
ATOM 709 C C . GLU A 1 94 ? 11.045 -8.630 2.182 1.00 97.81 94 GLU A C 1
ATOM 711 O O . GLU A 1 94 ? 9.952 -8.235 2.588 1.00 97.81 94 GLU A O 1
ATOM 716 N N . ARG A 1 95 ? 11.669 -9.669 2.744 1.00 97.62 95 ARG A N 1
ATOM 717 C CA . ARG A 1 95 ? 11.095 -10.515 3.804 1.00 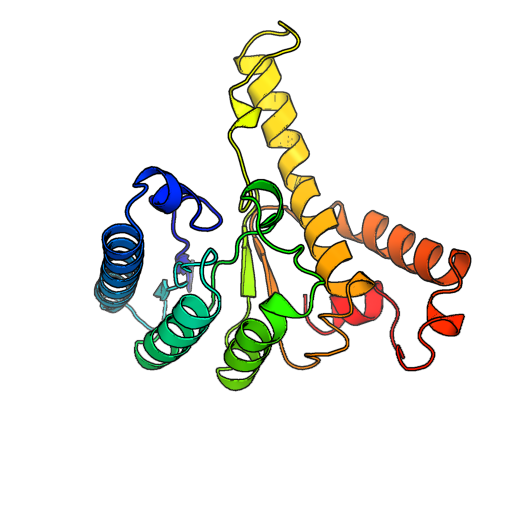97.62 95 ARG A CA 1
ATOM 718 C C . ARG A 1 95 ? 10.835 -9.778 5.116 1.00 97.62 95 ARG A C 1
ATOM 720 O O . ARG A 1 95 ? 10.115 -10.303 5.957 1.00 97.62 95 ARG A O 1
ATOM 727 N N . HIS A 1 96 ? 11.387 -8.576 5.280 1.00 98.31 96 HIS A N 1
ATOM 728 C CA . HIS A 1 96 ? 11.110 -7.702 6.419 1.00 98.31 96 HIS A CA 1
ATOM 729 C C . HIS A 1 96 ? 9.603 -7.502 6.645 1.00 98.31 96 HIS A C 1
ATOM 731 O O . HIS A 1 96 ? 9.167 -7.485 7.789 1.00 98.31 96 HIS A O 1
ATOM 737 N N . TRP A 1 97 ? 8.812 -7.423 5.568 1.00 98.50 97 TRP A N 1
ATOM 738 C CA . TRP A 1 97 ? 7.371 -7.161 5.622 1.00 98.50 97 TRP A CA 1
ATOM 739 C C . TRP A 1 97 ? 6.496 -8.418 5.740 1.00 98.50 97 TRP A C 1
ATOM 741 O O . TRP A 1 97 ? 5.298 -8.299 5.992 1.00 98.50 97 TRP A O 1
ATOM 751 N N . ASP A 1 98 ? 7.070 -9.621 5.600 1.00 98.69 98 ASP A N 1
ATOM 752 C CA . ASP A 1 98 ? 6.325 -10.889 5.653 1.00 98.69 98 ASP A CA 1
ATOM 753 C C . ASP A 1 98 ? 5.462 -11.044 6.931 1.00 98.69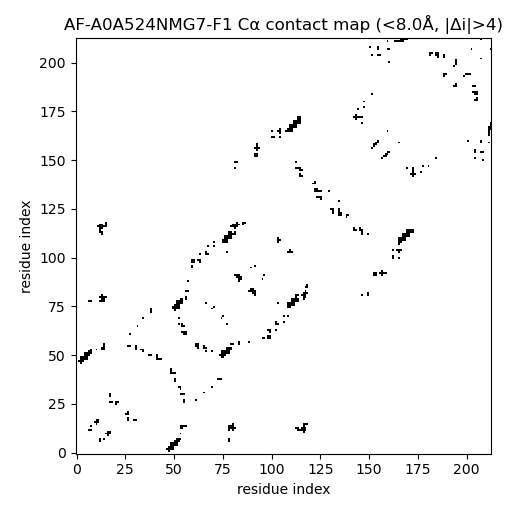 98 ASP A C 1
ATOM 755 O O . ASP A 1 98 ? 4.333 -11.520 6.799 1.00 98.69 98 ASP A O 1
ATOM 759 N N . PRO A 1 99 ? 5.890 -10.617 8.143 1.00 98.81 99 PRO A N 1
ATOM 760 C CA . PRO A 1 99 ? 5.032 -10.661 9.332 1.00 98.81 99 PRO A CA 1
ATOM 761 C C . PRO A 1 99 ? 3.750 -9.828 9.200 1.00 98.81 99 PRO A C 1
ATOM 763 O O . PRO A 1 99 ? 2.685 -10.264 9.638 1.00 98.81 99 PRO A O 1
ATOM 766 N N . LEU A 1 100 ? 3.830 -8.652 8.568 1.00 98.75 100 LEU A N 1
ATOM 767 C CA . LEU A 1 100 ? 2.674 -7.784 8.339 1.00 98.75 100 LEU A CA 1
ATOM 768 C C . LEU A 1 100 ? 1.712 -8.402 7.321 1.00 98.75 100 LEU A C 1
ATOM 770 O O . LEU A 1 100 ? 0.503 -8.408 7.548 1.00 98.75 100 LEU A O 1
ATOM 774 N N . TRP A 1 101 ? 2.241 -8.968 6.233 1.00 98.75 101 TRP A N 1
ATOM 775 C CA . TRP A 1 101 ? 1.439 -9.673 5.231 1.00 98.75 101 TRP A CA 1
ATOM 776 C C . TRP A 1 101 ? 0.738 -10.898 5.816 1.00 98.75 101 TRP A C 1
ATOM 778 O O . TRP A 1 101 ? -0.455 -11.083 5.587 1.00 98.75 101 TRP A O 1
ATOM 788 N N . ALA A 1 102 ? 1.446 -11.687 6.627 1.00 98.81 102 ALA A N 1
ATOM 789 C CA . ALA A 1 102 ? 0.879 -12.841 7.316 1.00 98.81 102 ALA A CA 1
ATOM 790 C C . ALA A 1 102 ? -0.270 -12.431 8.249 1.00 98.81 102 ALA A C 1
ATOM 792 O O . ALA A 1 102 ? -1.347 -13.021 8.195 1.00 98.81 102 ALA A O 1
ATOM 793 N N . ALA A 1 103 ? -0.067 -11.387 9.059 1.00 98.81 103 ALA A N 1
ATOM 794 C CA . ALA A 1 103 ? -1.089 -10.887 9.974 1.00 98.81 103 ALA A CA 1
ATOM 795 C C . ALA A 1 103 ? -2.320 -10.340 9.231 1.00 98.81 103 ALA A C 1
ATOM 797 O O . ALA A 1 103 ? -3.452 -10.582 9.648 1.00 98.81 103 ALA A O 1
ATOM 798 N N . ALA A 1 104 ? -2.116 -9.636 8.114 1.00 98.81 104 ALA A N 1
ATOM 799 C CA . ALA A 1 104 ? -3.202 -9.145 7.271 1.00 98.81 104 ALA A CA 1
ATOM 800 C C . ALA A 1 104 ? -3.996 -10.288 6.621 1.00 98.81 104 ALA A C 1
ATOM 802 O O . ALA A 1 104 ? -5.228 -10.256 6.611 1.00 98.81 104 ALA A O 1
ATOM 803 N N . GLU A 1 105 ? -3.301 -11.315 6.121 1.00 98.75 105 GLU A N 1
ATOM 804 C CA . GLU A 1 105 ? -3.918 -12.503 5.526 1.00 98.75 105 GLU A CA 1
ATOM 805 C C . GLU A 1 105 ? -4.742 -13.279 6.561 1.00 98.75 105 GLU A C 1
ATOM 807 O O . GLU A 1 105 ? -5.892 -13.630 6.292 1.00 98.75 105 GLU A O 1
ATOM 812 N N . GLU A 1 106 ? -4.194 -13.493 7.762 1.00 98.62 106 GLU A N 1
ATOM 813 C CA . GLU A 1 106 ? -4.881 -14.162 8.873 1.00 98.62 106 GLU A CA 1
ATOM 814 C C . GLU A 1 106 ? -6.123 -13.385 9.331 1.00 98.62 106 GLU A C 1
ATOM 816 O O . GLU A 1 106 ? -7.183 -13.976 9.550 1.00 98.62 106 GLU A O 1
ATOM 821 N N . ALA A 1 107 ? -6.022 -12.056 9.417 1.00 98.38 107 ALA A N 1
ATOM 822 C CA . ALA A 1 107 ? -7.140 -11.186 9.772 1.00 98.38 107 ALA A CA 1
ATOM 823 C C . ALA A 1 107 ? -8.189 -11.046 8.652 1.00 98.38 107 ALA A C 1
ATOM 825 O O . ALA A 1 107 ? -9.259 -10.477 8.881 1.00 98.38 107 ALA A O 1
ATOM 826 N N . GLY A 1 108 ? -7.897 -11.523 7.435 1.00 98.31 108 GLY A N 1
ATOM 827 C CA . GLY A 1 108 ? -8.739 -11.304 6.259 1.00 98.31 108 GLY A CA 1
ATOM 828 C C . GLY A 1 108 ? -8.859 -9.824 5.880 1.00 98.31 108 GLY A C 1
ATOM 829 O O . GLY A 1 108 ? -9.885 -9.408 5.339 1.00 98.31 108 GLY A O 1
ATOM 830 N N . MET A 1 109 ? -7.842 -9.017 6.197 1.00 98.50 109 MET A N 1
ATOM 831 C CA . MET A 1 109 ? -7.817 -7.583 5.921 1.00 98.50 109 MET A CA 1
ATOM 832 C C . MET A 1 109 ? -7.006 -7.300 4.650 1.00 98.50 109 MET A C 1
ATOM 834 O O . MET A 1 109 ? -5.798 -7.531 4.643 1.00 98.50 109 MET A O 1
ATOM 838 N N . PRO A 1 110 ? -7.617 -6.758 3.581 1.00 98.69 110 PRO A N 1
ATOM 839 C CA . PRO A 1 110 ? -6.871 -6.362 2.397 1.00 98.69 110 PRO A CA 1
ATOM 840 C C . PRO A 1 110 ? -5.910 -5.203 2.685 1.00 98.69 110 PRO A C 1
ATOM 842 O O . PRO A 1 110 ? -6.227 -4.294 3.465 1.00 98.69 110 PRO A O 1
ATOM 845 N N . ILE A 1 111 ? -4.776 -5.186 1.988 1.00 98.69 111 ILE A N 1
ATOM 846 C CA . ILE A 1 111 ? -3.812 -4.081 2.019 1.00 98.69 111 ILE A CA 1
ATOM 847 C C . ILE A 1 111 ? -4.143 -3.084 0.906 1.00 98.69 111 ILE A C 1
ATOM 849 O O . ILE A 1 111 ? -4.124 -3.416 -0.276 1.00 98.69 111 ILE A O 1
ATOM 853 N N . SER A 1 112 ? -4.421 -1.842 1.272 1.00 98.19 112 SER A N 1
ATOM 854 C CA . SER A 1 112 ? -4.665 -0.747 0.341 1.00 98.19 112 SER A CA 1
ATOM 855 C C . SER A 1 112 ? -3.397 0.069 0.096 1.00 98.19 112 SER A C 1
ATOM 857 O O . SER A 1 112 ? -2.758 0.532 1.042 1.00 98.19 112 SER A O 1
ATOM 859 N N . PHE A 1 113 ? -3.106 0.333 -1.177 1.00 97.12 113 PHE A N 1
ATOM 860 C CA . PHE A 1 113 ? -2.078 1.270 -1.620 1.00 97.12 113 PHE A CA 1
ATOM 861 C C . PHE A 1 113 ? -2.730 2.454 -2.331 1.00 97.12 113 PHE A C 1
ATOM 863 O O . PHE A 1 113 ? -3.248 2.344 -3.450 1.00 97.12 113 PHE A O 1
ATOM 870 N N . HIS A 1 114 ? -2.725 3.594 -1.650 1.00 95.81 114 HIS A N 1
ATOM 871 C CA . HIS A 1 114 ? -3.215 4.851 -2.194 1.00 95.81 114 HIS A CA 1
ATOM 872 C C . HIS A 1 114 ? -2.189 5.486 -3.121 1.00 95.81 114 HIS A C 1
ATOM 874 O O . HIS A 1 114 ? -0.985 5.389 -2.891 1.00 95.81 114 HIS A O 1
ATOM 880 N N . VAL A 1 115 ? -2.659 6.153 -4.174 1.00 92.75 115 VAL A N 1
ATOM 881 C CA . VAL A 1 115 ? -1.782 6.984 -4.999 1.00 92.75 115 VAL A CA 1
ATOM 882 C C . VAL A 1 115 ? -1.036 7.993 -4.115 1.00 92.75 115 VAL A C 1
ATOM 884 O O . VAL A 1 115 ? -1.648 8.628 -3.253 1.00 92.75 115 VAL A O 1
ATOM 887 N N . GLY A 1 116 ? 0.285 8.112 -4.272 1.00 88.75 116 GLY A N 1
ATOM 888 C CA . GLY A 1 116 ? 1.102 8.956 -3.402 1.00 88.75 116 GLY A CA 1
ATOM 889 C C . GLY A 1 116 ? 1.295 8.417 -1.980 1.00 88.75 116 GLY A C 1
ATOM 890 O O . GLY A 1 116 ? 1.605 9.198 -1.083 1.00 88.75 116 GLY A O 1
ATOM 891 N N . ALA A 1 117 ? 1.103 7.115 -1.732 1.00 90.06 117 ALA A N 1
ATOM 892 C CA . ALA A 1 117 ? 1.365 6.510 -0.422 1.00 90.06 117 ALA A CA 1
ATOM 893 C C . ALA A 1 117 ? 2.855 6.500 -0.022 1.00 90.06 117 ALA A C 1
ATOM 895 O O . ALA A 1 117 ? 3.174 6.213 1.130 1.00 90.06 117 ALA A O 1
ATOM 896 N N . GLY A 1 118 ? 3.763 6.807 -0.948 1.00 87.00 118 GLY A N 1
ATOM 897 C CA . GLY A 1 118 ? 5.186 6.999 -0.688 1.00 87.00 118 GLY A CA 1
ATOM 898 C C . GLY A 1 118 ? 5.543 8.422 -0.245 1.00 87.00 118 GLY A C 1
ATOM 899 O O . GLY A 1 118 ? 4.764 9.126 0.401 1.00 87.00 118 GLY A O 1
ATOM 900 N N . ASP A 1 119 ? 6.753 8.855 -0.603 1.00 84.62 119 ASP A N 1
ATOM 901 C CA . ASP A 1 119 ? 7.157 10.255 -0.467 1.00 84.62 119 ASP A CA 1
ATOM 902 C C . ASP A 1 119 ? 6.582 11.096 -1.615 1.00 84.62 119 ASP A C 1
ATOM 904 O O . ASP A 1 119 ? 6.863 10.834 -2.784 1.00 84.62 119 ASP A O 1
ATOM 908 N N . VAL A 1 120 ? 5.802 12.119 -1.252 1.00 84.88 120 VAL A N 1
ATOM 909 C CA . VAL A 1 120 ? 5.183 13.082 -2.178 1.00 84.88 120 VAL A CA 1
ATOM 910 C C . VAL A 1 120 ? 5.819 14.472 -2.128 1.00 84.88 120 VAL A C 1
ATOM 912 O O . VAL A 1 120 ? 5.245 15.455 -2.606 1.00 84.88 120 VAL A O 1
ATOM 915 N N . SER A 1 121 ? 6.995 14.590 -1.507 1.00 84.12 121 SER A N 1
ATOM 916 C CA . SER A 1 121 ? 7.728 15.853 -1.397 1.00 84.12 121 SER A CA 1
ATOM 917 C C . SER A 1 121 ? 8.081 16.449 -2.763 1.00 84.12 121 SER A C 1
ATOM 919 O O . SER A 1 121 ? 8.093 17.673 -2.920 1.00 84.12 121 SER A O 1
ATOM 921 N N . ASP A 1 122 ? 8.275 15.602 -3.777 1.00 85.56 122 ASP A N 1
ATOM 922 C CA . ASP A 1 122 ? 8.661 16.022 -5.118 1.00 85.56 122 ASP A CA 1
ATOM 923 C C . ASP A 1 122 ? 7.544 16.758 -5.871 1.00 85.56 122 ASP A C 1
ATOM 925 O O . ASP A 1 122 ? 7.856 17.538 -6.764 1.00 85.56 122 ASP A O 1
ATOM 929 N N . VAL A 1 123 ? 6.263 16.616 -5.503 1.00 86.06 123 VAL A N 1
ATOM 930 C CA . VAL A 1 123 ? 5.131 17.292 -6.182 1.00 86.06 123 VAL A CA 1
ATOM 931 C C . VAL A 1 123 ? 5.253 18.812 -6.183 1.00 86.06 123 VAL A C 1
ATOM 933 O O . VAL A 1 123 ? 4.791 19.476 -7.113 1.00 86.06 123 VAL A O 1
ATOM 936 N N . LEU A 1 124 ? 5.834 19.372 -5.124 1.00 86.38 124 LEU A N 1
ATOM 937 C CA . LEU A 1 124 ? 5.961 20.817 -4.932 1.00 86.38 124 LEU A CA 1
ATOM 938 C C . LEU A 1 124 ? 7.396 21.318 -5.144 1.00 86.38 124 LEU A C 1
ATOM 940 O O . LEU A 1 124 ? 7.659 22.504 -4.948 1.00 86.38 124 LEU A O 1
ATOM 944 N N . ASP A 1 125 ? 8.303 20.442 -5.578 1.00 90.94 125 ASP A N 1
ATOM 945 C CA . ASP A 1 125 ? 9.722 20.738 -5.777 1.00 90.94 125 ASP A CA 1
ATOM 946 C C . ASP A 1 125 ? 10.060 20.909 -7.272 1.00 90.94 125 ASP A C 1
ATOM 948 O O . ASP A 1 125 ? 10.487 19.978 -7.961 1.00 90.94 125 ASP A O 1
ATOM 952 N N . ASP A 1 126 ? 9.836 22.119 -7.800 1.00 91.69 126 ASP A N 1
ATOM 953 C CA . ASP A 1 126 ? 10.117 22.480 -9.199 1.00 91.69 126 ASP A CA 1
ATOM 954 C C . ASP A 1 126 ? 11.624 22.684 -9.456 1.00 91.69 126 ASP A C 1
ATOM 956 O O . ASP A 1 126 ? 12.106 23.795 -9.689 1.00 91.69 126 ASP A O 1
ATOM 960 N N . LYS A 1 127 ? 12.385 21.585 -9.448 1.00 91.50 127 LYS A N 1
ATOM 961 C CA . LYS A 1 127 ? 13.837 21.600 -9.718 1.00 91.50 127 LYS A CA 1
ATOM 962 C C . LYS A 1 127 ? 14.194 22.042 -11.139 1.00 91.50 127 LYS A C 1
ATOM 964 O O . LYS A 1 127 ? 15.315 22.484 -11.378 1.00 91.50 127 LYS A O 1
ATOM 969 N N . ALA A 1 128 ? 13.274 21.882 -12.090 1.00 93.69 128 ALA A N 1
ATOM 970 C CA . ALA A 1 128 ? 13.497 22.193 -13.502 1.00 93.69 128 ALA A CA 1
ATOM 971 C C . ALA A 1 128 ? 13.193 23.660 -13.857 1.00 93.69 128 ALA A C 1
ATOM 973 O O . ALA A 1 128 ? 13.532 24.097 -14.957 1.00 93.69 128 ALA A O 1
ATOM 974 N N . GLY A 1 129 ? 12.555 24.414 -12.955 1.00 95.69 129 GLY A N 1
ATOM 975 C CA . GLY A 1 129 ? 12.172 25.807 -13.180 1.00 95.69 129 GLY A CA 1
ATOM 976 C C . GLY A 1 129 ? 11.068 25.980 -14.229 1.00 95.69 129 GLY A C 1
ATOM 977 O O . GLY A 1 129 ? 11.026 27.006 -14.908 1.00 95.69 129 GLY A O 1
ATOM 978 N N . ILE A 1 130 ? 10.188 24.986 -14.395 1.00 95.94 130 ILE A N 1
ATOM 979 C CA . ILE A 1 130 ? 9.092 25.008 -15.386 1.00 95.94 130 ILE A CA 1
ATOM 980 C C . ILE A 1 130 ? 7.824 25.715 -14.871 1.00 95.94 130 ILE A C 1
ATOM 982 O O . ILE A 1 130 ? 6.826 25.835 -15.591 1.00 95.94 130 ILE A O 1
ATOM 986 N N . GLY A 1 131 ? 7.860 26.190 -13.627 1.00 96.50 131 GLY A N 1
ATOM 987 C CA . GLY A 1 131 ? 6.771 26.827 -12.906 1.00 96.50 131 GLY A CA 1
ATOM 988 C C . GLY A 1 131 ? 6.030 25.834 -12.012 1.00 96.50 131 GLY A C 1
ATOM 989 O O . GLY A 1 131 ? 5.536 24.809 -12.480 1.00 96.50 131 GLY A O 1
ATOM 990 N N . LEU A 1 132 ? 5.848 26.195 -10.736 1.00 95.06 132 LEU A N 1
ATOM 991 C CA . LEU A 1 132 ? 5.254 25.335 -9.701 1.00 95.06 132 LEU A CA 1
ATOM 992 C C . LEU A 1 132 ? 3.918 24.691 -10.110 1.00 95.06 132 LEU A C 1
ATOM 994 O O . LEU A 1 132 ? 3.688 23.518 -9.843 1.00 95.06 132 LEU A O 1
ATOM 998 N N . ARG A 1 133 ? 3.028 25.436 -10.780 1.00 95.50 133 ARG A N 1
ATOM 999 C CA . ARG A 1 133 ? 1.726 24.904 -11.229 1.00 95.50 133 ARG A CA 1
ATOM 1000 C C . ARG A 1 133 ? 1.871 23.885 -12.359 1.00 95.50 133 ARG A C 1
ATOM 1002 O O . ARG A 1 133 ? 1.145 22.896 -12.374 1.00 95.50 133 ARG A O 1
ATOM 1009 N N . THR A 1 134 ? 2.793 24.126 -13.289 1.00 96.44 134 THR A N 1
ATOM 1010 C CA . THR A 1 134 ? 3.105 23.204 -14.389 1.00 96.44 134 THR A CA 1
ATOM 1011 C C . THR A 1 134 ? 3.732 21.928 -13.841 1.00 96.44 134 THR A C 1
ATOM 1013 O O . THR A 1 134 ? 3.328 20.832 -14.223 1.00 96.44 134 THR A O 1
ATOM 1016 N N . HIS A 1 135 ? 4.676 22.072 -12.908 1.00 95.38 135 HIS A N 1
ATOM 1017 C CA . HIS A 1 135 ? 5.308 20.954 -12.215 1.00 95.38 135 HIS A CA 1
ATOM 1018 C C . HIS A 1 135 ? 4.288 20.119 -11.441 1.00 95.38 135 HIS A C 1
ATOM 1020 O O . HIS A 1 135 ? 4.178 18.922 -11.687 1.00 95.38 135 HIS A O 1
ATOM 1026 N N . PHE A 1 136 ? 3.451 20.760 -10.620 1.00 94.50 136 PHE A N 1
ATOM 1027 C CA . PHE A 1 136 ? 2.360 20.097 -9.903 1.00 94.50 136 PHE A CA 1
ATOM 1028 C C . PHE A 1 136 ? 1.453 19.305 -10.854 1.00 94.50 136 PHE A C 1
ATOM 1030 O O . PHE A 1 136 ? 1.175 18.131 -10.612 1.00 94.50 136 PHE A O 1
ATOM 1037 N N . ALA A 1 137 ? 1.007 19.923 -11.955 1.00 94.44 1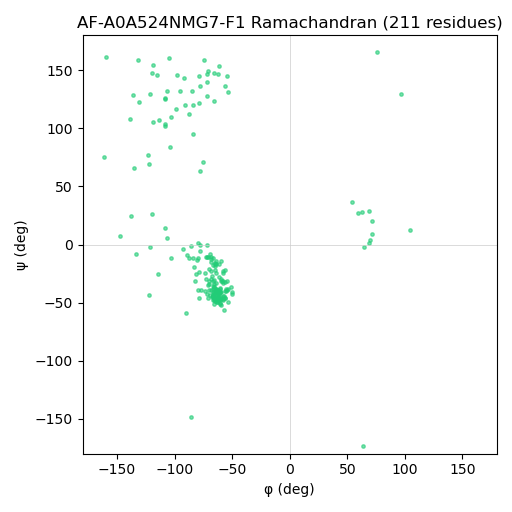37 ALA A N 1
ATOM 1038 C CA . ALA A 1 137 ? 0.138 19.271 -12.935 1.00 94.44 137 ALA A CA 1
ATOM 1039 C C . ALA A 1 137 ? 0.810 18.052 -13.586 1.00 94.44 137 ALA A C 1
ATOM 1041 O O . ALA A 1 137 ? 0.171 17.020 -13.770 1.00 94.44 137 ALA A O 1
ATOM 1042 N N . ARG A 1 138 ? 2.106 18.147 -13.901 1.00 93.75 138 ARG A N 1
ATOM 1043 C CA . ARG A 1 138 ? 2.882 17.028 -14.443 1.00 93.75 138 ARG A CA 1
ATOM 1044 C C . ARG A 1 138 ? 3.035 15.898 -13.422 1.00 93.75 138 ARG A C 1
ATOM 1046 O O . ARG A 1 138 ? 2.768 14.750 -13.763 1.00 93.75 138 ARG A O 1
ATOM 1053 N N . SER A 1 139 ? 3.483 16.204 -12.206 1.00 91.44 139 SER A N 1
ATOM 1054 C CA . SER A 1 139 ? 3.761 15.201 -11.169 1.00 91.44 139 SER A CA 1
ATOM 1055 C C . SER A 1 139 ? 2.486 14.485 -10.727 1.00 91.44 139 SER A C 1
ATOM 1057 O O . SER A 1 139 ? 2.441 13.258 -10.748 1.00 91.44 139 SER A O 1
ATOM 1059 N N . SER A 1 140 ? 1.411 15.234 -10.457 1.00 89.31 140 SER A N 1
ATOM 1060 C CA . SER A 1 140 ? 0.107 14.648 -10.110 1.00 89.31 140 SER A CA 1
ATOM 1061 C C . SER A 1 140 ? -0.459 13.757 -11.221 1.00 89.31 140 SER A C 1
ATOM 1063 O O . SER A 1 140 ? -1.004 12.699 -10.925 1.00 89.31 140 SER A O 1
ATOM 1065 N N . ALA A 1 141 ? -0.277 14.116 -12.498 1.00 90.31 141 ALA A N 1
ATOM 1066 C CA . ALA A 1 141 ? -0.691 13.265 -13.615 1.00 90.31 141 ALA A CA 1
ATOM 1067 C C . ALA A 1 141 ? 0.108 11.951 -13.703 1.00 90.31 141 ALA A C 1
ATOM 1069 O O . ALA A 1 141 ? -0.432 10.935 -14.136 1.00 90.31 141 ALA A O 1
ATOM 1070 N N . LEU A 1 142 ? 1.382 11.948 -13.300 1.00 89.75 142 LEU A N 1
ATOM 1071 C CA . LEU A 1 142 ? 2.229 10.751 -13.334 1.00 89.75 142 LEU A CA 1
ATOM 1072 C C . LEU A 1 142 ? 2.013 9.825 -12.135 1.00 89.75 142 LEU A C 1
ATOM 1074 O O . LEU A 1 142 ? 2.222 8.621 -12.266 1.00 89.75 142 LEU A O 1
ATOM 1078 N N . TYR A 1 143 ? 1.551 10.344 -10.999 1.00 88.12 143 TYR A N 1
ATOM 1079 C CA . TYR A 1 143 ? 1.271 9.529 -9.818 1.00 88.12 143 TYR A CA 1
ATOM 1080 C C . TYR A 1 143 ? 0.205 8.462 -10.032 1.00 88.12 143 TYR A C 1
ATOM 1082 O O . TYR A 1 143 ? 0.307 7.388 -9.449 1.00 88.12 143 TYR A O 1
ATOM 1090 N N . PHE A 1 144 ? -0.749 8.668 -10.941 1.00 86.19 144 PHE A N 1
ATOM 1091 C CA . PHE A 1 144 ? -1.698 7.612 -11.312 1.00 86.19 144 PHE A CA 1
ATOM 1092 C C . PHE A 1 144 ? -1.004 6.323 -11.802 1.00 86.19 144 PHE A C 1
ATOM 1094 O O . PHE A 1 144 ? -1.590 5.249 -11.714 1.00 86.19 144 PHE A O 1
ATOM 1101 N N . LEU A 1 145 ? 0.248 6.405 -12.272 1.00 90.94 145 LEU A N 1
ATOM 1102 C CA . LEU A 1 145 ? 1.062 5.256 -12.677 1.00 90.94 145 LEU A CA 1
ATOM 1103 C C . LEU A 1 145 ? 1.958 4.702 -11.556 1.00 90.94 145 LEU A C 1
ATOM 1105 O O . LEU A 1 145 ? 2.617 3.687 -11.764 1.00 90.94 145 LEU A O 1
ATOM 1109 N N . GLU A 1 146 ? 2.008 5.318 -10.374 1.00 90.62 146 GLU A N 1
ATOM 1110 C CA . GLU A 1 146 ? 2.820 4.829 -9.250 1.00 90.62 146 GLU A CA 1
ATOM 1111 C C . GLU A 1 146 ? 2.361 3.437 -8.805 1.00 90.62 146 GLU A C 1
ATOM 1113 O O . GLU A 1 146 ? 3.182 2.542 -8.624 1.00 90.62 146 GLU A O 1
ATOM 1118 N N . ASN A 1 147 ? 1.048 3.201 -8.755 1.00 94.50 147 ASN A N 1
ATOM 1119 C CA . ASN A 1 147 ? 0.510 1.887 -8.409 1.00 94.50 147 ASN A CA 1
ATOM 1120 C C . ASN A 1 147 ? 0.861 0.790 -9.427 1.00 94.50 147 ASN A C 1
ATOM 1122 O O . ASN A 1 147 ? 0.801 -0.386 -9.077 1.00 94.50 147 ASN A O 1
ATOM 1126 N N . ALA A 1 148 ? 1.286 1.133 -10.649 1.00 95.88 148 ALA A N 1
ATOM 1127 C CA . ALA A 1 148 ? 1.864 0.145 -11.557 1.00 95.88 148 ALA A CA 1
ATOM 1128 C C . ALA A 1 148 ? 3.182 -0.419 -11.001 1.00 95.88 148 ALA A C 1
ATOM 1130 O O . ALA A 1 148 ? 3.408 -1.623 -11.091 1.00 95.88 148 ALA A O 1
ATOM 1131 N N . GLN A 1 149 ? 4.021 0.425 -10.386 1.00 94.62 149 GLN A N 1
ATOM 1132 C CA . GLN A 1 149 ? 5.252 -0.011 -9.713 1.00 94.62 149 GLN A CA 1
ATOM 1133 C C . GLN A 1 149 ? 4.920 -0.858 -8.485 1.00 94.62 149 GLN A C 1
ATOM 1135 O O . GLN A 1 149 ? 5.449 -1.954 -8.358 1.00 94.62 149 GLN A O 1
ATOM 1140 N N . THR A 1 150 ? 3.961 -0.428 -7.659 1.00 96.19 150 THR A N 1
ATOM 1141 C CA . THR A 1 150 ? 3.503 -1.221 -6.508 1.00 96.19 150 THR A CA 1
ATOM 1142 C C . THR A 1 150 ? 3.011 -2.607 -6.935 1.00 96.19 150 THR A C 1
ATOM 1144 O O . THR A 1 150 ? 3.363 -3.610 -6.327 1.00 96.19 150 THR A O 1
ATOM 1147 N N . ILE A 1 151 ? 2.227 -2.703 -8.014 1.00 97.50 151 ILE A N 1
ATOM 1148 C CA . ILE A 1 151 ? 1.755 -3.995 -8.536 1.00 97.50 151 ILE A CA 1
ATOM 1149 C C . ILE A 1 151 ? 2.919 -4.844 -9.061 1.00 97.50 151 ILE A C 1
ATOM 1151 O O . ILE A 1 151 ? 2.898 -6.068 -8.898 1.00 97.50 151 ILE A O 1
ATOM 1155 N N . ALA A 1 152 ? 3.958 -4.226 -9.629 1.00 97.25 152 ALA A N 1
ATOM 1156 C CA . ALA A 1 152 ? 5.192 -4.930 -9.961 1.00 97.25 152 ALA A CA 1
ATOM 1157 C C . ALA A 1 152 ? 5.863 -5.494 -8.697 1.00 97.25 152 ALA A C 1
ATOM 1159 O O . ALA A 1 152 ? 6.166 -6.681 -8.662 1.00 97.25 152 ALA A O 1
ATOM 1160 N N . ASP A 1 153 ? 6.014 -4.701 -7.634 1.00 96.88 153 ASP A N 1
ATOM 1161 C CA . ASP A 1 153 ? 6.611 -5.155 -6.371 1.00 96.88 153 ASP A CA 1
ATOM 1162 C C . ASP A 1 153 ? 5.815 -6.308 -5.737 1.00 96.88 153 ASP A C 1
ATOM 1164 O O . ASP A 1 153 ? 6.393 -7.290 -5.269 1.00 96.88 153 ASP A O 1
ATOM 1168 N N . LEU A 1 154 ? 4.479 -6.241 -5.779 1.00 97.94 154 LEU A N 1
ATOM 1169 C CA . LEU A 1 154 ? 3.592 -7.294 -5.274 1.00 97.94 154 LEU A CA 1
ATOM 1170 C C . LEU A 1 154 ? 3.724 -8.611 -6.049 1.00 97.94 154 LEU A C 1
ATOM 1172 O O . LEU A 1 154 ? 3.653 -9.690 -5.450 1.00 97.94 154 LEU A O 1
ATOM 1176 N N . THR A 1 155 ? 3.905 -8.537 -7.368 1.00 97.62 155 THR A N 1
ATOM 1177 C CA . THR A 1 155 ? 3.962 -9.709 -8.254 1.00 97.62 155 THR A CA 1
ATOM 1178 C C . THR A 1 155 ? 5.389 -10.240 -8.412 1.00 97.62 155 THR A C 1
ATOM 1180 O O . THR A 1 155 ? 5.664 -11.372 -8.020 1.00 97.62 155 THR A O 1
ATOM 1183 N N . PHE A 1 156 ? 6.320 -9.421 -8.903 1.00 96.94 156 PHE A N 1
ATOM 1184 C CA . PHE A 1 156 ? 7.730 -9.774 -9.105 1.00 96.94 156 PHE A CA 1
ATOM 1185 C C . PHE A 1 156 ? 8.500 -9.940 -7.793 1.00 96.94 156 PHE A C 1
ATOM 1187 O O . PHE A 1 156 ? 9.373 -10.798 -7.713 1.00 96.94 156 PHE A O 1
ATOM 1194 N N . GLY A 1 157 ? 8.147 -9.200 -6.736 1.00 95.25 157 GLY A N 1
ATOM 1195 C CA . GLY A 1 157 ? 8.725 -9.395 -5.400 1.00 95.25 157 GLY A CA 1
ATOM 1196 C C . GLY A 1 157 ? 8.254 -10.679 -4.704 1.00 95.25 157 GLY A C 1
ATOM 1197 O O . GLY A 1 157 ? 8.648 -10.954 -3.568 1.00 95.25 157 GLY A O 1
ATOM 1198 N N . GLY A 1 158 ? 7.390 -11.469 -5.352 1.00 96.12 158 GLY A N 1
ATOM 1199 C CA . GLY A 1 158 ? 6.903 -12.755 -4.857 1.00 96.12 158 GLY A CA 1
ATOM 1200 C C . GLY A 1 158 ? 5.926 -12.651 -3.686 1.00 96.12 158 GLY A C 1
ATOM 1201 O O . GLY A 1 158 ? 5.602 -13.673 -3.092 1.00 96.12 158 GLY A O 1
ATOM 1202 N N . ILE A 1 159 ? 5.448 -11.457 -3.322 1.00 98.00 159 ILE A N 1
ATOM 1203 C CA . ILE A 1 159 ? 4.529 -11.266 -2.185 1.00 98.00 159 ILE A CA 1
ATOM 1204 C C . ILE A 1 159 ? 3.226 -12.025 -2.448 1.00 98.00 159 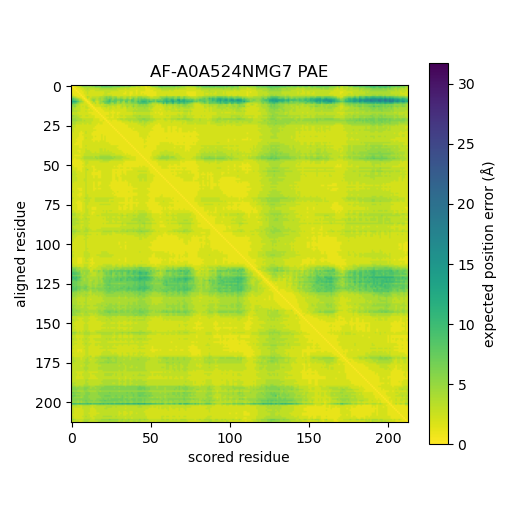ILE A C 1
ATOM 1206 O O . ILE A 1 159 ? 2.801 -12.837 -1.631 1.00 98.00 159 ILE A O 1
ATOM 1210 N N . CYS A 1 160 ? 2.664 -11.844 -3.645 1.00 98.25 160 CYS A N 1
ATOM 1211 C CA . CYS A 1 160 ? 1.507 -12.590 -4.128 1.00 98.25 160 CYS A CA 1
ATOM 1212 C C . CYS A 1 160 ? 1.731 -14.109 -4.065 1.00 98.25 160 CYS A C 1
ATOM 1214 O O . CYS A 1 160 ? 0.826 -14.866 -3.728 1.00 98.25 160 CYS A O 1
ATOM 1216 N N . HIS A 1 161 ? 2.930 -14.591 -4.392 1.00 97.06 161 HIS A N 1
ATOM 1217 C CA . HIS A 1 161 ? 3.227 -16.019 -4.319 1.00 97.06 161 HIS A CA 1
ATOM 1218 C C . HIS A 1 161 ? 3.184 -16.535 -2.869 1.00 97.06 161 HIS A C 1
ATOM 1220 O O . HIS A 1 161 ? 2.549 -17.551 -2.593 1.00 97.06 161 HIS A O 1
ATOM 1226 N N . ARG A 1 162 ? 3.809 -15.803 -1.939 1.00 97.50 162 ARG A N 1
ATOM 1227 C CA . ARG A 1 162 ? 3.922 -16.183 -0.521 1.00 97.50 162 ARG A CA 1
ATOM 1228 C C . ARG A 1 162 ? 2.614 -16.103 0.258 1.00 97.50 162 ARG A C 1
ATOM 1230 O O . ARG A 1 162 ? 2.407 -16.924 1.145 1.00 97.50 162 ARG A O 1
ATOM 1237 N N . PHE A 1 163 ? 1.763 -15.135 -0.077 1.00 98.50 163 PHE A N 1
ATOM 1238 C CA . PHE A 1 163 ? 0.512 -14.838 0.628 1.00 98.50 163 PHE A CA 1
ATOM 1239 C C . PHE A 1 163 ? -0.679 -14.936 -0.332 1.00 98.50 163 PHE A C 1
ATOM 1241 O O . PHE A 1 163 ? -1.261 -13.923 -0.719 1.00 98.50 163 PHE A O 1
ATOM 1248 N N . PRO A 1 164 ? -1.028 -16.152 -0.794 1.00 98.12 164 PRO A N 1
ATOM 1249 C CA . PRO A 1 164 ? -1.956 -16.331 -1.902 1.00 98.12 164 PRO A CA 1
ATOM 1250 C C . PRO A 1 164 ? -3.420 -16.006 -1.583 1.00 98.12 164 PRO A C 1
ATOM 1252 O O . PRO A 1 164 ? -4.236 -15.989 -2.508 1.00 98.12 164 PRO A O 1
ATOM 1255 N N . LYS A 1 165 ? -3.772 -15.797 -0.308 1.00 98.50 165 LYS A N 1
ATOM 1256 C CA . LYS A 1 165 ? -5.116 -15.399 0.137 1.00 98.50 165 LYS A CA 1
ATOM 1257 C C . LYS A 1 165 ? -5.185 -13.916 0.505 1.00 98.50 165 LYS A C 1
ATOM 1259 O O . LYS A 1 165 ? -6.290 -13.402 0.685 1.00 98.50 165 LYS A O 1
ATOM 1264 N N . LEU A 1 166 ? -4.046 -13.232 0.614 1.00 98.81 166 LEU A N 1
ATOM 1265 C CA . LEU A 1 166 ? -4.007 -11.802 0.882 1.00 98.81 166 LEU A CA 1
ATOM 1266 C C . LEU A 1 166 ? -4.470 -11.026 -0.351 1.00 98.81 166 LEU A C 1
ATOM 1268 O O . LEU A 1 166 ? -3.961 -11.221 -1.450 1.00 98.81 166 LEU A O 1
ATOM 1272 N N . SER A 1 167 ? -5.440 -10.137 -0.156 1.00 98.69 167 SER A N 1
ATOM 1273 C CA . SER A 1 167 ? -5.921 -9.238 -1.205 1.00 98.69 167 SER A CA 1
ATOM 1274 C C . SER A 1 167 ? -5.269 -7.863 -1.081 1.00 98.69 167 SER A C 1
ATOM 1276 O O . SER A 1 167 ? -5.044 -7.366 0.025 1.00 98.69 167 SER A O 1
ATOM 1278 N N . PHE A 1 168 ? -5.022 -7.227 -2.216 1.00 98.62 168 PHE A N 1
ATOM 1279 C CA . PHE A 1 168 ? -4.494 -5.875 -2.316 1.00 98.62 168 PHE A CA 1
ATOM 1280 C C . PHE A 1 168 ? -5.500 -4.977 -3.031 1.00 98.62 168 PHE A C 1
ATOM 1282 O O . PHE A 1 168 ? -6.324 -5.451 -3.806 1.00 98.62 168 PHE A O 1
ATOM 1289 N N . VAL A 1 169 ? -5.450 -3.674 -2.763 1.00 98.12 169 VAL A N 1
ATOM 1290 C CA . VAL A 1 169 ? -6.333 -2.691 -3.397 1.00 98.12 169 VAL A CA 1
ATOM 1291 C C . VAL A 1 169 ? -5.508 -1.526 -3.916 1.00 98.12 169 VAL A C 1
ATOM 1293 O O . VAL A 1 169 ? -4.811 -0.851 -3.159 1.00 98.12 169 VAL A O 1
ATOM 1296 N N . SER A 1 170 ? -5.627 -1.265 -5.214 1.00 96.88 170 SER A N 1
ATOM 1297 C CA . SER A 1 170 ? -5.069 -0.083 -5.863 1.00 96.88 170 SER A CA 1
ATOM 1298 C C . SER A 1 170 ? -6.066 1.077 -5.773 1.00 96.88 170 SER A C 1
ATOM 1300 O O . SER A 1 170 ? -7.150 1.019 -6.353 1.00 96.88 170 SER A O 1
ATOM 1302 N N . VAL A 1 171 ? -5.731 2.123 -5.012 1.00 96.50 171 VAL A N 1
ATOM 1303 C CA . VAL A 1 171 ? -6.666 3.213 -4.685 1.00 96.50 171 VAL A CA 1
ATOM 1304 C C . VAL A 1 171 ? -6.312 4.487 -5.459 1.00 96.50 171 VAL A C 1
ATOM 1306 O O . VAL A 1 171 ? -5.158 4.906 -5.495 1.00 96.50 171 VAL A O 1
ATOM 1309 N N . GLU A 1 172 ? -7.328 5.101 -6.076 1.00 95.06 172 GLU A N 1
ATOM 1310 C CA . GLU A 1 172 ? -7.288 6.394 -6.792 1.00 95.06 172 GLU A CA 1
ATOM 1311 C C . GLU A 1 172 ? -6.412 6.459 -8.069 1.00 95.06 172 GLU A C 1
ATOM 1313 O O . GLU A 1 172 ? -6.474 7.426 -8.817 1.00 95.06 172 GLU A O 1
ATOM 1318 N N . SER A 1 173 ? -5.703 5.398 -8.452 1.00 93.75 173 SER A N 1
ATOM 1319 C CA . SER A 1 173 ? -4.845 5.379 -9.656 1.00 93.75 173 SER A CA 1
ATOM 1320 C C . SER A 1 173 ? -5.571 5.172 -10.998 1.00 93.75 173 SER A C 1
ATOM 1322 O O . SER A 1 173 ? -4.931 5.115 -12.049 1.00 93.75 173 SER A O 1
ATOM 1324 N N . GLY A 1 174 ? -6.901 5.044 -11.005 1.00 93.88 174 GLY A N 1
ATOM 1325 C CA . GLY A 1 174 ? -7.659 4.659 -12.202 1.00 93.88 174 GLY A CA 1
ATOM 1326 C C . GLY A 1 174 ? -7.316 3.244 -12.698 1.00 93.88 174 GLY A C 1
ATOM 1327 O O . GLY A 1 174 ? -6.595 2.501 -12.040 1.00 93.88 174 GLY A O 1
ATOM 1328 N N . ALA A 1 175 ? -7.858 2.860 -13.859 1.00 95.38 175 ALA A N 1
ATOM 1329 C CA . ALA A 1 175 ? -7.749 1.485 -14.373 1.00 95.38 175 ALA A CA 1
ATOM 1330 C C . ALA A 1 175 ? -7.352 1.378 -15.858 1.00 95.38 175 ALA A C 1
ATOM 1332 O O . ALA A 1 175 ? -7.098 0.285 -16.354 1.00 95.38 175 ALA A O 1
ATOM 1333 N N . SER A 1 176 ? -7.293 2.490 -16.598 1.00 94.81 176 SER A N 1
ATOM 1334 C CA . SER A 1 176 ? -7.062 2.473 -18.053 1.00 94.81 176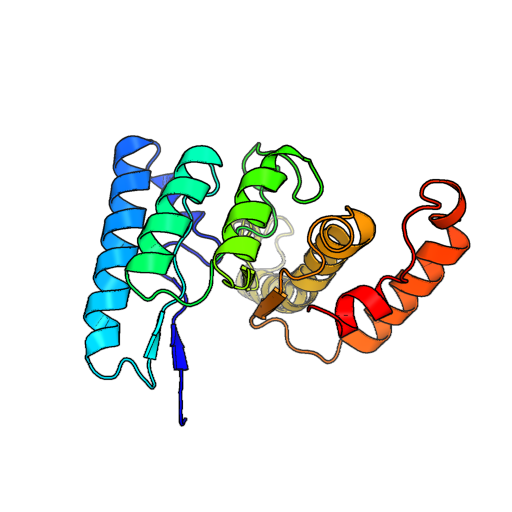 SER A CA 1
ATOM 1335 C C . SER A 1 176 ? -5.657 2.019 -18.457 1.00 94.81 176 SER A C 1
ATOM 1337 O O . SER A 1 176 ? -5.465 1.564 -19.581 1.00 94.81 176 SER A O 1
ATOM 1339 N N . TRP A 1 177 ? -4.681 2.132 -17.557 1.00 95.00 177 TRP A N 1
ATOM 1340 C CA . TRP A 1 177 ? -3.295 1.722 -17.778 1.00 95.00 177 TRP A CA 1
ATOM 1341 C C . TRP A 1 177 ? -3.064 0.220 -17.543 1.00 95.00 177 TRP A C 1
ATOM 1343 O O . TRP A 1 177 ? -2.082 -0.326 -18.049 1.00 95.00 177 TRP A O 1
ATOM 1353 N N . LEU A 1 178 ? -3.965 -0.457 -16.817 1.00 96.50 178 LEU A N 1
ATOM 1354 C CA . LEU A 1 178 ? -3.811 -1.862 -16.423 1.00 96.50 178 LEU A CA 1
ATOM 1355 C C . LEU A 1 178 ? -3.598 -2.813 -17.610 1.00 96.50 178 LEU A C 1
ATOM 1357 O O . LEU A 1 178 ? -2.670 -3.615 -17.527 1.00 96.50 178 LEU A O 1
ATOM 1361 N N . PRO A 1 179 ? -4.362 -2.740 -18.724 1.00 97.19 179 PRO A N 1
ATOM 1362 C CA . PRO A 1 179 ? -4.184 -3.683 -19.828 1.00 97.19 179 PRO A CA 1
ATOM 1363 C C . PRO A 1 179 ? -2.761 -3.673 -20.394 1.00 97.19 179 PRO A C 1
ATOM 1365 O O . PRO A 1 179 ? -2.171 -4.730 -20.589 1.00 97.19 179 PRO A O 1
ATOM 1368 N N . PHE A 1 180 ? -2.193 -2.480 -20.590 1.00 97.44 180 PHE A N 1
ATOM 1369 C CA . PHE A 1 180 ? -0.832 -2.328 -21.100 1.00 97.44 180 PHE A CA 1
ATOM 1370 C C . PHE A 1 180 ? 0.209 -2.858 -20.108 1.00 97.44 180 PHE A C 1
ATOM 1372 O O . PHE A 1 180 ? 1.108 -3.601 -20.492 1.00 97.44 180 PHE A O 1
ATOM 1379 N N . VAL A 1 181 ? 0.091 -2.485 -18.830 1.00 97.62 181 VAL A N 1
ATOM 1380 C CA . VAL A 1 181 ? 1.079 -2.864 -17.812 1.00 97.62 181 VAL A CA 1
ATOM 1381 C C . VAL A 1 181 ? 1.080 -4.373 -17.568 1.00 97.62 181 VAL A C 1
ATOM 1383 O O . VAL A 1 181 ? 2.151 -4.966 -17.506 1.00 97.62 181 VAL A O 1
ATOM 1386 N N . LEU A 1 182 ? -0.091 -5.011 -17.494 1.00 98.44 182 LEU A N 1
ATOM 1387 C CA . LEU A 1 182 ? -0.184 -6.459 -17.285 1.00 98.44 182 LEU A CA 1
ATOM 1388 C C . LEU A 1 182 ? 0.362 -7.252 -18.483 1.00 98.44 182 LEU A C 1
ATOM 1390 O O . LEU A 1 182 ? 1.061 -8.242 -18.284 1.00 98.44 182 LEU A O 1
ATOM 1394 N N . GLU A 1 183 ? 0.116 -6.795 -19.716 1.00 98.62 183 GLU A N 1
ATOM 1395 C CA . GLU A 1 183 ? 0.725 -7.394 -20.912 1.00 98.62 183 GLU A CA 1
ATOM 1396 C C . GLU A 1 183 ? 2.256 -7.259 -20.887 1.00 98.62 183 GLU A C 1
ATOM 1398 O O . GLU A 1 183 ? 2.976 -8.233 -21.125 1.00 98.62 183 GLU A O 1
ATOM 1403 N N . ALA A 1 184 ? 2.762 -6.069 -20.547 1.00 98.50 184 ALA A N 1
ATOM 1404 C CA . ALA A 1 184 ? 4.194 -5.825 -20.430 1.00 98.50 184 ALA A CA 1
ATOM 1405 C C . ALA A 1 184 ? 4.834 -6.691 -19.333 1.00 98.50 184 ALA A C 1
ATOM 1407 O O . ALA A 1 184 ? 5.919 -7.234 -19.542 1.00 98.50 184 ALA A O 1
ATOM 1408 N N . PHE A 1 185 ? 4.169 -6.859 -18.188 1.00 98.62 185 PHE A N 1
ATOM 1409 C CA . PHE A 1 185 ? 4.654 -7.685 -17.084 1.00 98.62 185 PHE A CA 1
ATOM 1410 C C . PHE A 1 185 ? 4.744 -9.158 -17.471 1.00 98.62 185 PHE A C 1
ATOM 1412 O O . PHE A 1 185 ? 5.799 -9.759 -17.289 1.00 98.62 185 PHE A O 1
ATOM 1419 N N . ASP A 1 186 ? 3.701 -9.726 -18.072 1.00 98.69 186 ASP A N 1
ATOM 1420 C CA . ASP A 1 186 ? 3.722 -11.119 -18.529 1.00 98.69 186 ASP A CA 1
ATOM 1421 C C . ASP A 1 186 ? 4.790 -11.358 -19.603 1.00 98.69 186 ASP A C 1
ATOM 1423 O O . ASP A 1 186 ? 5.457 -12.399 -19.607 1.00 98.69 186 ASP A O 1
ATOM 1427 N N . TRP A 1 187 ? 4.968 -10.400 -20.519 1.00 98.56 187 TRP A N 1
ATOM 1428 C CA . TRP A 1 187 ? 6.016 -10.476 -21.533 1.00 98.56 187 TRP A CA 1
ATOM 1429 C C . TRP A 1 187 ? 7.406 -10.464 -20.894 1.00 98.56 187 TRP A C 1
ATOM 1431 O O . TRP A 1 187 ? 8.217 -11.342 -21.192 1.00 98.56 187 TRP A O 1
ATOM 1441 N N . GLN A 1 188 ? 7.672 -9.518 -19.985 1.00 98.31 188 GLN A N 1
ATOM 1442 C CA . GLN A 1 188 ? 8.967 -9.407 -19.305 1.00 98.31 188 GLN A CA 1
ATOM 1443 C C . GLN A 1 188 ? 9.240 -10.602 -18.395 1.00 98.31 188 GLN A C 1
ATOM 1445 O O . GLN A 1 188 ? 10.368 -11.079 -18.354 1.00 98.31 188 GLN A O 1
ATOM 1450 N N . TRP A 1 189 ? 8.219 -11.146 -17.733 1.00 98.19 189 TRP A N 1
ATOM 1451 C CA . TRP A 1 189 ? 8.334 -12.356 -16.920 1.00 98.19 189 TRP A CA 1
ATOM 1452 C C . TRP A 1 189 ? 8.854 -13.545 -17.737 1.00 98.19 189 TRP A C 1
ATOM 1454 O O . TRP A 1 189 ? 9.785 -14.244 -17.332 1.00 98.19 189 TRP A O 1
ATOM 1464 N N . LYS A 1 190 ? 8.280 -13.755 -18.928 1.00 97.75 190 LYS A N 1
ATOM 1465 C CA . LYS A 1 190 ? 8.696 -14.823 -19.849 1.00 97.75 190 LYS A CA 1
ATOM 1466 C C . LYS A 1 190 ? 10.060 -14.534 -20.472 1.00 97.75 190 LYS A C 1
ATOM 1468 O O . LYS A 1 190 ? 10.907 -15.421 -20.511 1.00 97.75 190 LYS A O 1
ATOM 1473 N N . ASN A 1 191 ? 10.278 -13.307 -20.944 1.00 97.81 191 ASN A N 1
ATOM 1474 C CA . ASN A 1 191 ? 11.519 -12.901 -21.605 1.00 97.81 191 ASN A CA 1
ATOM 1475 C C . ASN A 1 191 ? 12.723 -12.896 -20.647 1.00 97.81 191 ASN A C 1
ATOM 1477 O O . ASN A 1 191 ? 13.823 -13.272 -21.037 1.00 97.81 191 ASN A O 1
ATOM 1481 N N . GLY A 1 192 ? 12.501 -12.518 -19.388 1.00 97.06 192 GLY A N 1
ATOM 1482 C CA . GLY A 1 192 ? 13.485 -12.579 -18.307 1.00 97.06 192 GLY A CA 1
ATOM 1483 C C . GLY A 1 192 ? 13.693 -13.981 -17.731 1.00 97.06 192 GLY A C 1
ATOM 1484 O O . GLY A 1 192 ? 14.503 -14.133 -16.828 1.00 97.06 192 GLY A O 1
ATOM 1485 N N . ALA A 1 193 ? 12.983 -14.996 -18.241 1.00 96.44 193 ALA A N 1
ATOM 1486 C CA . ALA A 1 193 ? 13.065 -16.384 -17.792 1.00 96.44 193 ALA A CA 1
ATOM 1487 C C . ALA A 1 193 ? 12.839 -16.571 -16.277 1.00 96.44 193 ALA A C 1
ATOM 1489 O O . ALA A 1 193 ? 13.439 -17.456 -15.670 1.00 96.44 193 ALA A O 1
ATOM 1490 N N . VAL A 1 194 ? 11.930 -15.792 -15.674 1.00 96.31 194 VAL A N 1
ATOM 1491 C CA . VAL A 1 194 ? 11.670 -15.827 -14.220 1.00 96.31 194 VAL A CA 1
ATOM 1492 C C . VAL A 1 194 ? 11.301 -17.233 -13.742 1.00 96.31 194 VAL A C 1
ATOM 1494 O O . VAL A 1 194 ? 11.804 -17.681 -12.722 1.00 96.31 194 VAL A O 1
ATOM 1497 N N . GLY A 1 195 ? 10.504 -17.982 -14.510 1.00 93.69 195 GLY A N 1
ATOM 1498 C CA . GLY A 1 195 ? 10.144 -19.365 -14.161 1.00 93.69 195 GLY A CA 1
ATOM 1499 C C . GLY A 1 195 ? 11.319 -20.357 -14.160 1.00 93.69 195 GLY A C 1
ATOM 1500 O O . GLY A 1 195 ? 11.186 -21.450 -13.621 1.00 93.69 195 GLY A O 1
ATOM 1501 N N . ALA A 1 196 ? 12.466 -20.010 -14.754 1.00 95.88 196 ALA A N 1
ATOM 1502 C CA . ALA A 1 196 ? 13.685 -20.812 -14.642 1.00 95.88 196 ALA A CA 1
ATOM 1503 C C . ALA A 1 196 ? 14.452 -20.520 -13.340 1.00 95.88 196 ALA A C 1
ATOM 1505 O O . ALA A 1 196 ? 15.096 -21.419 -12.805 1.00 95.88 196 ALA A O 1
ATOM 1506 N N . GLU A 1 197 ? 14.381 -19.284 -12.836 1.00 96.25 197 GLU A N 1
ATOM 1507 C CA . GLU A 1 197 ? 14.960 -18.874 -11.548 1.00 96.25 197 GLU A CA 1
ATOM 1508 C C . GLU A 1 197 ? 14.073 -19.293 -10.364 1.00 96.25 197 GLU A C 1
ATOM 1510 O O . GLU A 1 197 ? 14.571 -19.782 -9.352 1.00 96.25 197 GLU A O 1
ATOM 1515 N N . HIS A 1 198 ? 12.755 -19.175 -10.535 1.00 95.06 198 HIS A N 1
ATOM 1516 C CA . HIS A 1 198 ? 11.720 -19.485 -9.552 1.00 95.06 198 HIS A CA 1
ATOM 1517 C C . HIS A 1 198 ? 10.729 -20.515 -10.116 1.00 95.06 198 HIS A C 1
ATOM 1519 O O . HIS A 1 198 ? 9.628 -20.154 -10.542 1.00 95.06 198 HIS A O 1
ATOM 1525 N N . PRO A 1 199 ? 11.105 -21.807 -10.162 1.00 94.19 199 PRO A N 1
ATOM 1526 C CA . PRO A 1 199 ? 10.248 -22.863 -10.705 1.00 94.19 199 PRO A CA 1
ATOM 1527 C C . PRO A 1 199 ? 9.002 -23.139 -9.852 1.00 94.19 199 PRO A C 1
ATOM 1529 O O . PRO A 1 199 ? 8.109 -23.847 -10.301 1.00 94.19 199 PRO A O 1
ATOM 1532 N N . ASP A 1 200 ? 8.954 -22.612 -8.629 1.00 94.38 200 ASP A N 1
ATOM 1533 C CA . ASP A 1 200 ? 7.814 -22.637 -7.715 1.00 94.38 200 ASP A CA 1
ATOM 1534 C C . ASP A 1 200 ? 6.753 -21.568 -8.033 1.00 94.38 200 ASP A C 1
ATOM 1536 O O . ASP A 1 200 ? 5.639 -21.625 -7.512 1.00 94.38 200 ASP A O 1
ATOM 1540 N N . TYR A 1 201 ? 7.054 -20.585 -8.887 1.00 95.81 201 TYR A N 1
ATOM 1541 C CA . TYR A 1 201 ? 6.094 -19.548 -9.257 1.00 95.81 201 TYR A CA 1
ATOM 1542 C C . TYR A 1 201 ? 5.183 -20.018 -10.400 1.00 95.81 201 TYR A C 1
ATOM 1544 O O . TYR A 1 201 ? 5.497 -19.862 -11.579 1.00 95.81 201 TYR A O 1
ATOM 1552 N N . ASP A 1 202 ? 4.013 -20.538 -10.031 1.00 92.44 202 ASP A N 1
ATOM 1553 C CA . ASP A 1 202 ? 3.075 -21.177 -10.969 1.00 92.44 202 ASP A CA 1
ATOM 1554 C C . ASP A 1 202 ? 2.199 -20.215 -11.795 1.00 92.44 202 ASP A C 1
ATOM 1556 O O . ASP A 1 202 ? 1.518 -20.654 -12.721 1.00 92.44 202 ASP A O 1
ATOM 1560 N N . LEU A 1 203 ? 2.168 -18.922 -11.456 1.00 97.94 203 LEU A N 1
ATOM 1561 C CA . LEU A 1 203 ? 1.306 -17.921 -12.098 1.00 97.94 203 LEU A CA 1
ATOM 1562 C C . LEU A 1 203 ? 2.123 -16.796 -12.739 1.00 97.94 203 LEU A C 1
ATOM 1564 O O . LEU A 1 203 ? 3.163 -16.386 -12.221 1.00 97.94 203 LEU A O 1
ATOM 1568 N N . LEU A 1 204 ? 1.606 -16.250 -13.837 1.00 98.31 204 LEU A N 1
ATOM 1569 C CA . LEU A 1 204 ? 2.079 -15.002 -14.429 1.00 98.31 204 LEU A CA 1
ATOM 1570 C C . LEU A 1 204 ? 1.620 -13.782 -13.604 1.00 98.31 204 LEU A C 1
ATOM 1572 O O . LEU A 1 204 ? 0.617 -13.860 -12.886 1.00 98.31 204 LEU A O 1
ATOM 1576 N N . PRO A 1 205 ? 2.291 -12.620 -13.726 1.00 98.44 205 PRO A N 1
ATOM 1577 C CA . PRO A 1 205 ? 1.861 -11.378 -13.081 1.00 98.44 205 PRO A CA 1
ATOM 1578 C C . PRO A 1 205 ? 0.383 -11.025 -13.306 1.00 98.44 205 PRO A C 1
ATOM 1580 O O . PRO A 1 205 ? -0.302 -10.654 -12.353 1.00 98.44 205 PRO A O 1
ATOM 1583 N N . SER A 1 206 ? -0.144 -11.186 -14.524 1.00 98.56 206 SER A N 1
ATOM 1584 C CA . SER A 1 206 ? -1.562 -10.928 -14.818 1.00 98.56 206 SER A CA 1
ATOM 1585 C C . SER A 1 206 ? -2.520 -11.894 -14.111 1.00 98.56 206 SER A C 1
ATOM 1587 O O . SER A 1 206 ? -3.634 -11.515 -13.738 1.00 98.56 206 SER A O 1
ATOM 1589 N N . GLU A 1 207 ? -2.086 -13.130 -13.868 1.00 98.62 207 GLU A N 1
ATOM 1590 C CA . GLU A 1 207 ? -2.851 -14.147 -13.148 1.00 98.62 207 GLU A CA 1
ATOM 1591 C C . GLU A 1 207 ? -2.825 -13.888 -11.638 1.00 98.62 207 GLU A C 1
ATOM 1593 O O . GLU A 1 207 ? -3.865 -13.998 -10.983 1.00 98.62 207 GLU A O 1
ATOM 1598 N N . TYR A 1 208 ? -1.681 -13.458 -11.092 1.00 98.50 208 TYR A N 1
ATOM 1599 C CA . TYR A 1 208 ? -1.596 -12.957 -9.719 1.00 98.50 208 TYR A CA 1
ATOM 1600 C C . TYR A 1 208 ? -2.478 -11.727 -9.503 1.00 98.50 208 TYR A C 1
ATOM 1602 O O . TYR A 1 208 ? -3.182 -11.680 -8.492 1.00 98.50 208 TYR A O 1
ATOM 1610 N N . PHE A 1 209 ? -2.466 -10.774 -10.442 1.00 98.38 209 PHE A N 1
ATOM 1611 C CA . PHE A 1 209 ? -3.331 -9.595 -10.414 1.00 98.38 209 PHE A CA 1
ATOM 1612 C C . PHE A 1 209 ? -4.798 -10.022 -10.366 1.00 98.38 209 PHE A C 1
ATOM 1614 O O . PHE A 1 209 ? -5.490 -9.748 -9.396 1.00 98.38 209 PHE A O 1
ATOM 1621 N N . LYS A 1 210 ? -5.244 -10.823 -11.342 1.00 98.25 210 LYS A N 1
ATOM 1622 C CA . LYS A 1 210 ? -6.630 -11.309 -11.408 1.00 98.25 210 LYS A CA 1
ATOM 1623 C C . LYS A 1 210 ? -7.076 -12.051 -10.142 1.00 98.25 210 LYS A C 1
ATOM 1625 O O . LYS A 1 210 ? -8.265 -12.044 -9.826 1.00 98.25 210 LYS A O 1
ATOM 1630 N N . ARG A 1 211 ? -6.159 -12.744 -9.459 1.00 98.31 211 ARG A N 1
ATOM 1631 C CA . ARG A 1 211 ? -6.469 -13.501 -8.243 1.00 98.31 211 ARG A CA 1
ATOM 1632 C C . ARG A 1 211 ? -6.715 -12.601 -7.034 1.00 98.31 211 ARG A C 1
ATOM 1634 O O . ARG A 1 211 ? -7.571 -12.954 -6.229 1.00 98.31 211 ARG A O 1
ATOM 1641 N N . GLN A 1 212 ? -5.943 -11.527 -6.859 1.00 97.44 212 GLN A N 1
ATOM 1642 C CA . GLN A 1 212 ? -5.862 -10.866 -5.550 1.00 97.44 212 GLN A CA 1
ATOM 1643 C C . GLN A 1 212 ? -5.647 -9.342 -5.568 1.00 97.44 212 GLN A C 1
ATOM 1645 O O . GLN A 1 212 ? -5.408 -8.783 -4.501 1.00 97.44 212 GLN A O 1
ATOM 1650 N N . ILE A 1 213 ? -5.695 -8.673 -6.727 1.00 96.81 213 ILE A N 1
ATOM 1651 C CA . ILE A 1 213 ? -5.492 -7.217 -6.870 1.00 96.81 213 ILE A CA 1
ATOM 1652 C C . ILE A 1 213 ? -6.653 -6.582 -7.647 1.00 96.81 213 ILE A C 1
ATOM 1654 O O . ILE A 1 213 ? -7.122 -7.204 -8.627 1.00 96.81 213 ILE A O 1
#